Protein AF-L2GWN5-F1 (afdb_monomer)

Foldseek 3Di:
DDLLVLLVVLVVLCVVQVNDLQLSVLLLVLLLLVVVVLVVVVVVVVVDDDDDDDDDPPPPDPCPDLLNSLLSSCLSCVLVVHDDDVVSCPPPDPVSSVVSVVVSCVSVVVPSDDDALLVLLLVLLVLCVVVVLDDDPSVVQSVQLSVQLSLLSSDNCSVVDDSNLSSLLSGLAQVVSSVVSPPPDHDSVSSVVSCVSRVNHRDPD

Radius of gyration: 19.43 Å; Cα contacts (8 Å, |Δi|>4): 212; chains: 1; bounding box: 45×40×64 Å

Organism: Vavraia culicis (isolate floridensis) (NCBI:txid948595)

Structure (mmCIF, N/CA/C/O backbone):
data_AF-L2GWN5-F1
#
_entry.id   AF-L2GWN5-F1
#
loop_
_atom_site.group_PDB
_atom_site.id
_atom_site.type_symbol
_atom_site.label_atom_id
_atom_site.label_alt_id
_atom_site.label_comp_id
_atom_site.label_asym_id
_atom_site.label_entity_id
_atom_site.label_seq_id
_atom_site.pdbx_PDB_ins_code
_atom_site.Cartn_x
_atom_site.Cartn_y
_atom_site.Cartn_z
_atom_site.occupancy
_atom_site.B_iso_or_equiv
_atom_site.auth_seq_id
_atom_site.auth_comp_id
_atom_site.auth_asym_id
_atom_site.auth_atom_id
_atom_site.pdbx_PDB_model_num
ATOM 1 N N . MET A 1 1 ? 12.571 -14.673 -7.949 1.00 61.53 1 MET A N 1
ATOM 2 C CA . MET A 1 1 ? 12.186 -13.968 -6.699 1.00 61.53 1 MET A CA 1
ATOM 3 C C . MET A 1 1 ? 10.681 -14.173 -6.508 1.00 61.53 1 MET A C 1
ATOM 5 O O . MET A 1 1 ? 10.004 -14.218 -7.519 1.00 61.53 1 MET A O 1
ATOM 9 N N . ASN A 1 2 ? 10.136 -14.368 -5.298 1.00 84.25 2 ASN A N 1
ATOM 10 C CA . ASN A 1 2 ? 8.669 -14.481 -5.133 1.00 84.25 2 ASN A CA 1
ATOM 11 C C . ASN A 1 2 ? 8.027 -13.104 -4.876 1.00 84.25 2 ASN A C 1
ATOM 13 O O . ASN A 1 2 ? 8.706 -12.194 -4.391 1.00 84.25 2 ASN A O 1
ATOM 17 N N . GLY A 1 3 ? 6.733 -12.940 -5.175 1.00 88.12 3 GLY A N 1
ATOM 18 C CA . GLY A 1 3 ? 6.038 -11.652 -5.049 1.00 88.12 3 GLY A CA 1
ATOM 19 C C . GLY A 1 3 ? 6.130 -11.023 -3.655 1.00 88.12 3 GLY A C 1
ATOM 20 O O . GLY A 1 3 ? 6.414 -9.834 -3.510 1.00 88.12 3 GLY A O 1
ATOM 21 N N . LYS A 1 4 ? 6.051 -11.842 -2.600 1.00 93.44 4 LYS A N 1
ATOM 22 C CA . LYS A 1 4 ? 6.245 -11.402 -1.208 1.00 93.44 4 LYS A CA 1
ATOM 23 C C . LYS A 1 4 ? 7.610 -10.746 -0.970 1.00 93.44 4 LYS A C 1
ATOM 25 O O . LYS A 1 4 ? 7.710 -9.799 -0.191 1.00 93.44 4 LYS A O 1
ATOM 30 N N . THR A 1 5 ? 8.662 -11.222 -1.635 1.00 94.56 5 THR A N 1
ATOM 31 C CA . THR A 1 5 ? 10.006 -10.631 -1.543 1.00 94.56 5 THR A CA 1
ATOM 32 C C . THR A 1 5 ? 10.053 -9.257 -2.203 1.00 94.56 5 THR A C 1
ATOM 34 O O . THR A 1 5 ? 10.620 -8.335 -1.619 1.00 94.56 5 THR A O 1
ATOM 37 N N . VAL A 1 6 ? 9.407 -9.083 -3.360 1.00 95.62 6 VAL A N 1
ATOM 38 C CA . VAL A 1 6 ? 9.301 -7.772 -4.023 1.00 95.62 6 VAL A CA 1
ATOM 39 C C . VAL A 1 6 ? 8.588 -6.773 -3.111 1.00 95.62 6 VAL A C 1
ATOM 41 O O . VAL A 1 6 ? 9.102 -5.683 -2.872 1.00 95.62 6 VAL A O 1
ATOM 44 N N . ILE A 1 7 ? 7.460 -7.163 -2.512 1.00 97.12 7 ILE A N 1
ATOM 45 C CA . ILE A 1 7 ? 6.679 -6.280 -1.631 1.00 97.12 7 ILE A CA 1
ATOM 46 C C . ILE A 1 7 ? 7.479 -5.886 -0.382 1.00 97.12 7 ILE A C 1
ATOM 48 O O . ILE A 1 7 ? 7.504 -4.713 -0.011 1.00 97.12 7 ILE A O 1
ATOM 52 N N . LYS A 1 8 ? 8.214 -6.824 0.234 1.00 97.44 8 LYS A N 1
ATOM 53 C CA . LYS A 1 8 ? 9.137 -6.500 1.339 1.00 97.44 8 LYS A CA 1
ATOM 54 C C . LYS A 1 8 ? 10.190 -5.472 0.926 1.00 97.44 8 LYS A C 1
ATOM 56 O O . LYS A 1 8 ? 10.507 -4.583 1.713 1.00 97.44 8 LYS A O 1
ATOM 61 N N . ARG A 1 9 ? 10.728 -5.576 -0.294 1.00 97.31 9 ARG A N 1
ATOM 62 C CA . ARG A 1 9 ? 11.696 -4.605 -0.822 1.00 97.31 9 ARG A CA 1
ATOM 63 C C . ARG A 1 9 ? 11.059 -3.238 -1.070 1.00 97.31 9 ARG A C 1
ATOM 65 O O . ARG A 1 9 ? 11.678 -2.245 -0.708 1.00 97.31 9 ARG A O 1
ATOM 72 N N . ILE A 1 10 ? 9.833 -3.178 -1.600 1.00 97.81 10 ILE A N 1
ATOM 73 C CA . ILE A 1 10 ? 9.074 -1.922 -1.750 1.00 97.81 10 ILE A CA 1
ATOM 74 C C . ILE A 1 10 ? 8.932 -1.230 -0.391 1.00 97.81 10 ILE A C 1
ATOM 76 O O . ILE A 1 10 ? 9.307 -0.067 -0.261 1.00 97.81 10 ILE A O 1
ATOM 80 N N . ILE A 1 11 ? 8.448 -1.954 0.626 1.00 98.00 11 ILE A N 1
ATOM 81 C CA . ILE A 1 11 ? 8.288 -1.424 1.989 1.00 98.00 11 ILE A CA 1
ATOM 82 C C . ILE A 1 11 ? 9.626 -0.885 2.501 1.00 98.00 11 ILE A C 1
ATOM 84 O O . ILE A 1 11 ? 9.700 0.279 2.889 1.00 98.00 11 ILE A O 1
ATOM 88 N N . LYS A 1 12 ? 10.688 -1.698 2.429 1.00 97.62 12 LYS A N 1
ATOM 89 C CA . LYS A 1 12 ? 12.023 -1.328 2.913 1.00 97.62 12 LYS A CA 1
ATOM 90 C C . LYS A 1 12 ? 12.552 -0.056 2.246 1.00 97.62 12 LYS A C 1
ATOM 92 O O . LYS A 1 12 ? 12.981 0.852 2.947 1.00 97.62 12 LYS A O 1
ATOM 97 N N . VAL A 1 13 ? 12.510 0.023 0.914 1.00 97.31 13 VAL A N 1
ATOM 98 C CA . VAL A 1 13 ? 13.001 1.192 0.163 1.00 97.31 13 VAL A CA 1
ATOM 99 C C . VAL A 1 13 ? 12.184 2.434 0.518 1.00 97.31 13 VAL A C 1
ATOM 101 O O . VAL A 1 13 ? 12.747 3.495 0.776 1.00 97.31 13 VAL A O 1
ATOM 104 N N . CYS A 1 14 ? 10.857 2.327 0.568 1.00 97.44 14 CYS A N 1
ATOM 105 C CA . CYS A 1 14 ? 10.021 3.466 0.928 1.00 97.44 14 CYS A CA 1
ATOM 106 C C . CYS A 1 14 ? 10.292 3.962 2.355 1.00 97.44 14 CYS A C 1
ATOM 108 O O . CYS A 1 14 ? 10.376 5.171 2.555 1.00 97.44 14 CYS A O 1
ATOM 110 N N . GLU A 1 15 ? 10.469 3.066 3.326 1.00 96.00 15 GLU A N 1
ATOM 111 C CA . GLU A 1 15 ? 10.789 3.435 4.711 1.00 96.00 15 GLU A CA 1
ATOM 112 C C . GLU A 1 15 ? 12.173 4.078 4.833 1.00 96.00 15 GLU A C 1
ATOM 114 O O . GLU A 1 15 ? 12.297 5.150 5.423 1.00 96.00 15 GLU A O 1
ATOM 119 N N . GLU A 1 16 ? 13.193 3.472 4.223 1.00 96.94 16 GLU A N 1
ATOM 120 C CA . GLU A 1 16 ? 14.579 3.957 4.256 1.00 96.94 16 GLU A CA 1
ATOM 121 C C . GLU A 1 16 ? 14.707 5.394 3.731 1.00 96.94 16 GLU A C 1
ATOM 123 O O . GLU A 1 16 ? 15.479 6.198 4.258 1.00 96.94 16 GLU A O 1
ATOM 128 N N . TYR A 1 17 ? 13.915 5.744 2.717 1.00 96.62 17 TYR A N 1
ATOM 129 C CA . TYR A 1 17 ? 13.948 7.063 2.089 1.00 96.62 17 TYR A CA 1
ATOM 130 C C . TYR A 1 17 ? 12.800 7.992 2.507 1.00 96.62 17 TYR A C 1
ATOM 132 O O . TYR A 1 17 ? 12.656 9.065 1.916 1.00 96.62 17 TYR A O 1
ATOM 140 N N . GLY A 1 18 ? 12.007 7.626 3.520 1.00 95.00 18 GLY A N 1
ATOM 141 C CA . GLY A 1 18 ? 10.945 8.479 4.068 1.00 95.00 18 GLY A CA 1
ATOM 142 C C . GLY A 1 18 ? 9.792 8.755 3.097 1.00 95.00 18 GLY A C 1
ATOM 143 O O . GLY A 1 18 ? 9.187 9.827 3.124 1.00 95.00 18 GLY A O 1
ATOM 144 N N . VAL A 1 19 ? 9.492 7.811 2.206 1.00 96.25 19 VAL A N 1
ATOM 145 C CA . VAL A 1 19 ? 8.358 7.892 1.280 1.00 96.25 19 VAL A CA 1
ATOM 146 C C . VAL A 1 19 ? 7.059 7.590 2.034 1.00 96.25 19 VAL A C 1
ATOM 148 O O . VAL A 1 19 ? 6.996 6.670 2.848 1.00 96.25 19 VAL A O 1
ATOM 151 N N . LYS A 1 20 ? 5.991 8.351 1.756 1.00 94.75 20 LYS A N 1
ATOM 152 C CA . LYS A 1 20 ? 4.703 8.189 2.452 1.00 94.75 20 LYS A CA 1
ATOM 153 C C . LYS A 1 20 ? 4.109 6.790 2.241 1.00 94.75 20 LYS A C 1
ATOM 155 O O . LYS A 1 20 ? 4.153 6.232 1.146 1.00 94.75 20 LYS A O 1
ATOM 160 N N . VAL A 1 21 ? 3.441 6.277 3.274 1.00 95.00 21 VAL A N 1
ATOM 161 C CA . VAL A 1 21 ? 2.808 4.942 3.297 1.00 95.00 21 VAL A CA 1
ATOM 162 C C . VAL A 1 21 ? 1.754 4.710 2.203 1.00 95.00 21 VAL A C 1
ATOM 164 O O . VAL A 1 21 ? 1.536 3.573 1.789 1.00 95.00 21 VAL A O 1
ATOM 167 N N . SER A 1 22 ? 1.132 5.768 1.672 1.00 95.62 22 SER A N 1
ATOM 168 C CA . SER A 1 22 ? 0.200 5.655 0.542 1.00 95.62 22 SER A CA 1
ATOM 169 C C . SER A 1 22 ? 0.881 5.159 -0.740 1.00 95.62 22 SER A C 1
ATOM 171 O O . SER A 1 22 ? 0.293 4.374 -1.489 1.00 95.62 22 SER A O 1
ATOM 173 N N . VAL A 1 23 ? 2.154 5.519 -0.947 1.00 97.69 23 VAL A N 1
ATOM 174 C CA . VAL A 1 23 ? 2.972 5.015 -2.061 1.00 97.69 23 VAL A CA 1
ATOM 175 C C . VAL A 1 23 ? 3.243 3.527 -1.890 1.00 97.69 23 VAL A C 1
ATOM 177 O O . VAL A 1 23 ? 3.114 2.788 -2.859 1.00 97.69 23 VAL A O 1
ATOM 180 N N . ILE A 1 24 ? 3.543 3.070 -0.668 1.00 97.75 24 ILE A N 1
ATOM 181 C CA . ILE A 1 24 ? 3.755 1.643 -0.370 1.00 97.75 24 ILE A CA 1
ATOM 182 C C . ILE A 1 24 ? 2.520 0.833 -0.774 1.00 97.75 24 ILE A C 1
ATOM 184 O O . ILE A 1 24 ? 2.640 -0.170 -1.481 1.00 97.75 24 ILE A O 1
ATOM 188 N N . SER A 1 25 ? 1.328 1.285 -0.367 1.00 97.00 25 SER A N 1
ATOM 189 C CA . SER A 1 25 ? 0.069 0.624 -0.732 1.00 97.00 25 SER A CA 1
ATOM 190 C C . SER A 1 25 ? -0.140 0.600 -2.244 1.00 97.00 25 SER A C 1
ATOM 192 O O . SER A 1 25 ? -0.476 -0.438 -2.808 1.00 97.00 25 SER A O 1
ATOM 194 N N . THR A 1 26 ? 0.076 1.737 -2.907 1.00 97.75 26 THR A N 1
ATOM 195 C CA . THR A 1 26 ? -0.144 1.883 -4.351 1.00 97.75 26 THR A CA 1
ATOM 196 C C . THR A 1 26 ? 0.819 1.010 -5.153 1.00 97.75 26 THR A C 1
ATOM 198 O O . THR A 1 26 ? 0.383 0.242 -6.007 1.00 97.75 26 THR A O 1
ATOM 201 N N . ALA A 1 27 ? 2.114 1.054 -4.831 1.00 98.06 27 ALA A N 1
ATOM 202 C CA . ALA A 1 27 ? 3.135 0.220 -5.458 1.00 98.06 27 ALA A CA 1
ATOM 203 C C . ALA A 1 27 ? 2.844 -1.273 -5.249 1.00 98.06 27 ALA A C 1
ATOM 205 O O . ALA A 1 27 ? 2.958 -2.054 -6.188 1.00 98.06 27 ALA A O 1
ATOM 206 N N . THR A 1 28 ? 2.395 -1.669 -4.054 1.00 97.56 28 THR A N 1
ATOM 207 C CA . THR A 1 28 ? 2.020 -3.064 -3.770 1.00 97.56 28 THR A CA 1
ATOM 208 C C . THR A 1 28 ? 0.839 -3.524 -4.627 1.00 97.56 28 THR A C 1
ATOM 210 O O . THR A 1 28 ? 0.893 -4.603 -5.216 1.00 97.56 28 THR A O 1
ATOM 213 N N . VAL A 1 29 ? -0.216 -2.710 -4.743 1.00 96.81 29 VAL A N 1
ATOM 214 C CA . VAL A 1 29 ? -1.383 -3.032 -5.584 1.00 96.81 29 VAL A CA 1
ATOM 215 C C . VAL A 1 29 ? -0.996 -3.102 -7.058 1.00 96.81 29 VAL A C 1
ATOM 217 O O . VAL A 1 29 ? -1.429 -4.019 -7.760 1.00 96.81 29 VAL A O 1
ATOM 220 N N . PHE A 1 30 ? -0.175 -2.163 -7.534 1.00 97.06 30 PHE A N 1
ATOM 221 C CA . PHE A 1 30 ? 0.326 -2.203 -8.904 1.00 97.06 30 PHE A CA 1
ATOM 222 C C . PHE A 1 30 ? 1.133 -3.473 -9.161 1.00 97.06 30 PHE A C 1
ATOM 224 O O . PHE A 1 30 ? 0.847 -4.182 -10.124 1.00 97.06 30 PHE A O 1
ATOM 231 N N . PHE A 1 31 ? 2.065 -3.811 -8.268 1.00 97.12 31 PHE A N 1
ATOM 232 C CA . PHE A 1 31 ? 2.854 -5.031 -8.379 1.00 97.12 31 PHE A CA 1
ATOM 233 C C . PHE A 1 31 ? 1.970 -6.275 -8.469 1.00 97.12 31 PHE A C 1
ATOM 235 O O . PHE A 1 31 ? 2.103 -7.038 -9.417 1.00 97.12 31 PHE A O 1
ATOM 242 N N . ARG A 1 32 ? 1.031 -6.462 -7.533 1.00 95.50 32 ARG A N 1
ATOM 243 C CA . ARG A 1 32 ? 0.180 -7.663 -7.496 1.00 95.50 32 ARG A CA 1
ATOM 244 C C . ARG A 1 32 ? -0.690 -7.811 -8.742 1.00 95.50 32 ARG A C 1
ATOM 246 O O . ARG A 1 32 ? -0.863 -8.922 -9.235 1.00 95.50 32 ARG A O 1
ATOM 253 N N . LYS A 1 33 ? -1.217 -6.705 -9.275 1.00 94.19 33 LYS A N 1
ATOM 254 C CA . LYS A 1 33 ? -1.988 -6.720 -10.529 1.00 94.19 33 LYS A CA 1
ATOM 255 C C . LYS A 1 33 ? -1.120 -7.110 -11.728 1.00 94.19 33 LYS A C 1
ATOM 257 O O . LYS A 1 33 ? -1.558 -7.912 -12.546 1.00 94.19 33 LYS A O 1
ATOM 262 N N . ILE A 1 34 ? 0.105 -6.588 -11.807 1.00 93.81 34 ILE A N 1
ATOM 263 C CA . ILE A 1 34 ? 1.063 -6.952 -12.861 1.00 93.81 34 ILE A CA 1
ATOM 264 C C . ILE A 1 34 ? 1.495 -8.418 -12.713 1.00 93.81 34 ILE A C 1
ATOM 266 O O . ILE A 1 34 ? 1.482 -9.153 -13.694 1.00 93.81 34 ILE A O 1
ATOM 270 N N . GLU A 1 35 ? 1.826 -8.861 -11.499 1.00 93.19 35 GLU A N 1
ATOM 271 C CA . GLU A 1 35 ? 2.252 -10.234 -11.204 1.00 93.19 35 GLU A CA 1
ATOM 272 C C . GLU A 1 35 ? 1.174 -11.257 -11.582 1.00 93.19 35 GLU A C 1
ATOM 274 O O . GLU A 1 35 ? 1.500 -12.305 -12.136 1.00 93.19 35 GLU A O 1
ATOM 279 N N . LYS A 1 36 ? -0.105 -10.953 -11.320 1.00 90.31 36 LYS A N 1
ATOM 280 C CA . LYS A 1 36 ? -1.225 -11.808 -11.730 1.00 90.31 36 LYS A CA 1
ATOM 281 C C . LYS A 1 36 ? -1.258 -11.987 -13.251 1.00 90.31 36 LYS A C 1
ATOM 283 O O . LYS A 1 36 ? -1.175 -13.113 -13.725 1.00 90.31 36 LYS A O 1
ATOM 288 N N . ASN A 1 37 ? -1.262 -10.882 -14.001 1.00 86.88 37 ASN A N 1
ATOM 289 C CA . ASN A 1 37 ? -1.272 -10.920 -15.468 1.00 86.88 37 ASN A CA 1
ATOM 290 C C . ASN A 1 37 ? -0.031 -11.631 -16.041 1.00 86.88 37 ASN A C 1
ATOM 292 O O . ASN A 1 37 ? -0.120 -12.331 -17.050 1.00 86.88 37 ASN A O 1
ATOM 296 N N . TYR A 1 38 ? 1.126 -11.452 -15.397 1.00 85.62 38 TYR A N 1
ATOM 297 C CA . TYR A 1 38 ? 2.377 -12.103 -15.778 1.00 85.62 38 TYR A CA 1
ATOM 298 C C . TYR A 1 38 ? 2.279 -13.632 -15.644 1.00 85.62 38 TYR A C 1
ATOM 300 O O . TYR A 1 38 ? 2.594 -14.346 -16.593 1.00 85.62 38 TYR A O 1
ATOM 308 N N . LYS A 1 39 ? 1.774 -14.134 -14.508 1.00 84.62 39 LYS A N 1
ATOM 309 C CA . LYS A 1 39 ? 1.568 -15.575 -14.274 1.00 84.62 39 LYS A CA 1
ATOM 310 C C . LYS A 1 39 ? 0.533 -16.176 -15.224 1.00 84.62 39 LYS A C 1
ATOM 312 O O . LYS A 1 39 ? 0.751 -17.268 -15.736 1.00 84.62 39 LYS A O 1
ATOM 317 N N . ASP A 1 40 ? -0.556 -15.456 -15.488 1.00 81.88 40 ASP A N 1
ATOM 318 C CA . ASP A 1 40 ? -1.597 -15.907 -16.419 1.00 81.88 40 ASP A CA 1
ATOM 319 C C . ASP A 1 40 ? -1.034 -16.080 -17.844 1.00 81.88 40 ASP A C 1
ATOM 321 O O . ASP A 1 40 ? -1.355 -17.054 -18.523 1.00 81.88 40 ASP A O 1
ATOM 325 N N . THR A 1 41 ? -0.132 -15.186 -18.269 1.00 77.88 41 THR A N 1
ATOM 326 C CA . THR A 1 41 ? 0.528 -15.259 -19.585 1.00 77.88 41 THR A CA 1
ATOM 327 C C . THR A 1 41 ? 1.533 -16.414 -19.664 1.00 77.88 41 THR A C 1
ATOM 329 O O . THR A 1 41 ? 1.541 -17.142 -20.652 1.00 77.88 41 THR A O 1
ATOM 332 N N . GLU A 1 42 ? 2.352 -16.630 -18.626 1.00 74.19 42 GLU A N 1
ATOM 333 C CA . GLU A 1 42 ? 3.309 -17.752 -18.601 1.00 74.19 42 GLU A CA 1
ATOM 334 C C . GLU A 1 42 ? 2.620 -19.119 -18.616 1.00 74.19 42 GLU A C 1
ATOM 336 O O . GLU A 1 42 ? 3.113 -20.045 -19.255 1.00 74.19 42 GLU A O 1
ATOM 341 N N . ASN A 1 43 ? 1.472 -19.252 -17.949 1.00 70.62 43 ASN A N 1
ATOM 342 C CA . ASN A 1 43 ? 0.703 -20.495 -17.978 1.00 70.62 43 ASN A CA 1
ATOM 343 C C . ASN A 1 43 ? 0.173 -20.789 -19.392 1.00 70.62 43 ASN A C 1
ATOM 345 O O . ASN A 1 43 ? 0.301 -21.913 -19.860 1.00 70.62 43 ASN A O 1
ATOM 349 N N . MET A 1 44 ? -0.333 -19.772 -20.102 1.00 66.50 44 MET A N 1
ATOM 350 C CA . MET A 1 44 ? -0.809 -19.925 -21.485 1.00 66.50 44 MET A CA 1
ATOM 351 C C . MET A 1 44 ? 0.313 -20.277 -22.476 1.00 66.50 44 MET A C 1
ATOM 353 O O . MET A 1 44 ? 0.092 -21.077 -23.381 1.00 66.50 44 MET A O 1
ATOM 357 N N . GLU A 1 45 ? 1.509 -19.699 -22.316 1.00 64.44 45 GLU A N 1
ATOM 358 C CA . GLU A 1 45 ? 2.671 -19.998 -23.171 1.00 64.44 45 GLU A CA 1
ATOM 359 C C . GLU A 1 45 ? 3.196 -21.430 -22.967 1.00 64.44 45 GLU A C 1
ATOM 361 O O . GLU A 1 45 ? 3.642 -22.052 -23.926 1.00 64.44 45 GLU A O 1
ATOM 366 N N . ASN A 1 46 ? 3.112 -21.975 -21.748 1.00 61.12 46 ASN A N 1
ATOM 367 C CA . ASN A 1 46 ? 3.518 -23.357 -21.461 1.00 61.12 46 ASN A CA 1
ATOM 368 C C . ASN A 1 46 ? 2.526 -24.409 -21.991 1.00 61.12 46 ASN A C 1
ATOM 370 O O . ASN A 1 46 ? 2.920 -25.556 -22.208 1.00 61.12 46 ASN A O 1
ATOM 374 N N . ASP A 1 47 ? 1.268 -24.023 -22.222 1.00 61.06 47 ASP A N 1
ATOM 375 C CA . ASP A 1 47 ? 0.217 -24.903 -22.746 1.00 61.06 47 ASP A CA 1
ATOM 376 C C . ASP A 1 47 ? 0.174 -24.942 -24.291 1.00 61.06 47 ASP A C 1
ATOM 378 O O . ASP A 1 47 ? -0.446 -25.836 -24.874 1.00 61.06 47 ASP A O 1
ATOM 382 N N . MET A 1 48 ? 0.846 -24.009 -24.979 1.00 58.28 48 MET A N 1
ATOM 383 C CA . MET A 1 48 ? 0.967 -23.992 -26.442 1.00 58.28 48 MET A CA 1
ATOM 384 C C . MET A 1 48 ? 2.267 -24.674 -26.896 1.00 58.28 48 MET A C 1
ATOM 386 O O . MET A 1 48 ? 3.367 -24.222 -26.587 1.00 58.28 48 MET A O 1
ATOM 390 N N . GLN A 1 49 ? 2.152 -25.756 -27.678 1.00 55.59 49 GLN A N 1
ATOM 391 C CA . GLN A 1 49 ? 3.296 -26.308 -28.414 1.00 55.59 49 GLN A CA 1
ATOM 392 C C . GLN A 1 49 ? 3.850 -25.258 -29.397 1.00 55.59 49 GLN A C 1
ATOM 394 O O . GLN A 1 49 ? 3.075 -24.475 -29.950 1.00 55.59 49 GLN A O 1
ATOM 399 N N . PRO A 1 50 ? 5.178 -25.207 -29.613 1.00 48.91 50 PRO A N 1
ATOM 400 C CA . PRO A 1 50 ? 5.798 -24.148 -30.393 1.00 48.91 50 PRO A CA 1
ATOM 401 C C . PRO A 1 50 ? 5.508 -24.342 -31.883 1.00 48.91 50 PRO A C 1
ATOM 403 O O . PRO A 1 50 ? 6.174 -25.134 -32.546 1.00 48.91 50 PRO A O 1
ATOM 406 N N . ASP A 1 51 ? 4.550 -23.583 -32.410 1.00 43.50 51 ASP A N 1
ATOM 407 C CA . ASP A 1 51 ? 4.404 -23.414 -33.851 1.00 43.50 51 ASP A CA 1
ATOM 408 C C . ASP A 1 51 ? 5.375 -22.335 -34.352 1.00 43.50 51 ASP A C 1
ATOM 410 O O . ASP A 1 51 ? 5.424 -21.191 -33.887 1.00 43.50 51 ASP A O 1
ATOM 414 N N . ASP A 1 52 ? 6.189 -22.769 -35.306 1.00 48.44 52 ASP A N 1
ATOM 415 C CA . ASP A 1 52 ? 7.296 -22.078 -35.950 1.00 48.44 52 ASP A CA 1
ATOM 416 C C . ASP A 1 52 ? 6.810 -20.919 -36.831 1.00 48.44 52 ASP A C 1
ATOM 418 O O . ASP A 1 52 ? 6.698 -21.064 -38.040 1.00 48.44 52 ASP A O 1
ATOM 422 N N . HIS A 1 53 ? 6.514 -19.752 -36.250 1.00 42.31 53 HIS A N 1
ATOM 423 C CA . HIS A 1 53 ? 6.532 -18.486 -36.992 1.00 42.31 53 HIS A CA 1
ATOM 424 C C . HIS A 1 53 ? 6.887 -17.279 -36.108 1.00 42.31 53 HIS A C 1
ATOM 426 O O . HIS A 1 53 ? 6.050 -16.675 -35.442 1.00 42.31 53 HIS A O 1
ATOM 432 N N . GLY A 1 54 ? 8.170 -16.902 -36.174 1.00 46.25 54 GLY A N 1
ATOM 433 C CA . GLY A 1 54 ? 8.713 -15.539 -36.082 1.00 46.25 54 GLY A CA 1
ATOM 434 C C . GLY A 1 54 ? 7.916 -14.492 -35.298 1.00 46.25 54 GLY A C 1
ATOM 435 O O . GLY A 1 54 ? 7.354 -13.566 -35.883 1.00 46.25 54 GLY A O 1
ATOM 436 N N . SER A 1 55 ? 7.955 -14.559 -33.968 1.00 38.09 55 SER A N 1
ATOM 437 C CA . SER A 1 55 ? 7.499 -13.459 -33.117 1.00 38.09 55 SER A CA 1
ATOM 438 C C . SER A 1 55 ? 8.651 -12.482 -32.883 1.00 38.09 55 SER A C 1
ATOM 440 O O . SER A 1 55 ? 9.683 -12.840 -32.315 1.00 38.09 55 SER A O 1
ATOM 442 N N . LYS A 1 56 ? 8.483 -11.231 -33.336 1.00 40.28 56 LYS A N 1
ATOM 443 C CA . LYS A 1 56 ? 9.318 -10.094 -32.921 1.00 40.28 56 LYS A CA 1
ATOM 444 C C . LYS A 1 56 ? 9.458 -10.155 -31.404 1.00 40.28 56 LYS A C 1
ATOM 446 O O . LYS A 1 56 ? 8.441 -10.075 -30.722 1.00 40.28 56 LYS A O 1
ATOM 451 N N . ALA A 1 57 ? 10.687 -10.294 -30.909 1.00 39.03 57 ALA A N 1
ATOM 452 C CA . ALA A 1 57 ? 10.995 -10.347 -29.488 1.00 39.03 57 ALA A CA 1
ATOM 453 C C . ALA A 1 57 ? 10.313 -9.177 -28.760 1.00 39.03 57 ALA A C 1
ATOM 455 O O . ALA A 1 57 ? 10.799 -8.047 -28.771 1.00 39.03 57 ALA A O 1
ATOM 456 N N . ARG A 1 58 ? 9.140 -9.431 -28.168 1.00 49.03 58 ARG A N 1
ATOM 457 C CA . ARG A 1 58 ? 8.583 -8.570 -27.133 1.00 49.03 58 ARG A CA 1
ATOM 458 C C . ARG A 1 58 ? 9.582 -8.686 -26.000 1.00 49.03 58 ARG A C 1
ATOM 460 O O . ARG A 1 58 ? 9.721 -9.763 -25.430 1.00 49.03 58 ARG A O 1
ATOM 467 N N . GLU A 1 59 ? 10.327 -7.619 -25.745 1.00 56.53 59 GLU A N 1
ATOM 468 C CA . GLU A 1 59 ? 11.224 -7.555 -24.599 1.00 56.53 59 GLU A CA 1
ATOM 469 C C . GLU A 1 59 ? 10.375 -7.857 -23.356 1.00 56.53 59 GLU A C 1
ATOM 471 O O . GLU A 1 59 ? 9.470 -7.096 -23.000 1.00 56.53 59 GLU A O 1
ATOM 476 N N . LYS A 1 60 ? 10.544 -9.060 -22.793 1.00 70.75 60 LYS A N 1
ATOM 477 C CA . LYS A 1 60 ? 9.698 -9.545 -21.704 1.00 70.75 60 LYS A CA 1
ATOM 478 C C . LYS A 1 60 ? 10.022 -8.690 -20.485 1.00 70.75 60 LYS A C 1
ATOM 480 O O . LYS A 1 60 ? 11.175 -8.592 -20.075 1.00 70.75 60 LYS A O 1
ATOM 485 N N . LEU A 1 61 ? 9.004 -8.029 -19.946 1.00 81.62 61 LEU A N 1
ATOM 486 C CA . LEU A 1 61 ? 9.135 -7.170 -18.777 1.00 81.62 61 LEU A CA 1
ATOM 487 C C . LEU A 1 61 ? 9.613 -8.007 -17.582 1.00 81.62 61 LEU A C 1
ATOM 489 O O . LEU A 1 61 ? 8.854 -8.827 -17.068 1.00 81.62 61 LEU A O 1
ATOM 493 N N . ASP A 1 62 ? 10.851 -7.801 -17.130 1.00 88.44 62 ASP A N 1
ATOM 494 C CA . ASP A 1 62 ? 11.363 -8.458 -15.925 1.00 88.44 62 ASP A CA 1
ATOM 495 C C . ASP A 1 62 ? 10.818 -7.762 -14.673 1.00 88.44 62 ASP A C 1
ATOM 497 O O . ASP A 1 62 ? 11.404 -6.809 -14.143 1.00 88.44 62 ASP A O 1
ATOM 501 N N . ILE A 1 63 ? 9.681 -8.267 -14.192 1.00 90.25 63 ILE A N 1
ATOM 502 C CA . ILE A 1 63 ? 8.966 -7.749 -13.019 1.00 90.25 63 ILE A CA 1
ATOM 503 C C . ILE A 1 63 ? 9.704 -7.992 -11.689 1.00 90.25 63 ILE A C 1
ATOM 505 O O . ILE A 1 63 ? 9.235 -7.552 -10.636 1.00 90.25 63 ILE A O 1
ATOM 509 N N . PHE A 1 64 ? 10.838 -8.699 -11.710 1.00 91.56 64 PHE A N 1
ATOM 510 C CA . PHE A 1 64 ? 11.661 -8.981 -10.534 1.00 91.56 64 PHE A CA 1
ATOM 511 C C . PHE A 1 64 ? 12.980 -8.198 -10.516 1.00 91.56 64 PHE A C 1
ATOM 513 O O . PHE A 1 64 ? 13.701 -8.280 -9.516 1.00 91.56 64 PHE A O 1
ATOM 520 N N . SER A 1 65 ? 13.267 -7.424 -11.567 1.00 92.50 65 SER A N 1
ATOM 521 C CA . SER A 1 65 ? 14.435 -6.542 -11.648 1.00 92.50 65 SER A CA 1
ATOM 522 C C . SER A 1 65 ? 14.358 -5.356 -10.680 1.00 92.50 65 SER A C 1
ATOM 524 O O . SER A 1 65 ? 13.284 -4.914 -10.251 1.00 92.50 65 SER A O 1
ATOM 526 N N . ASP A 1 66 ? 15.522 -4.798 -10.348 1.00 93.31 66 ASP A N 1
ATOM 527 C CA . ASP A 1 66 ? 15.610 -3.626 -9.478 1.00 93.31 66 ASP A CA 1
ATOM 528 C C . ASP A 1 66 ? 15.089 -2.370 -10.180 1.00 93.31 66 ASP A C 1
ATOM 530 O O . ASP A 1 66 ? 14.406 -1.550 -9.563 1.00 93.31 66 ASP A O 1
ATOM 534 N N . GLU A 1 67 ? 15.338 -2.235 -11.483 1.00 93.69 67 GLU A N 1
ATOM 535 C CA . GLU A 1 67 ? 14.823 -1.125 -12.279 1.00 93.69 67 GLU A CA 1
ATOM 536 C C . GLU A 1 67 ? 13.297 -1.158 -12.378 1.00 93.69 67 GLU A C 1
ATOM 538 O O . GLU A 1 67 ? 12.667 -0.100 -12.302 1.00 93.69 67 GLU A O 1
ATOM 543 N N . PHE A 1 68 ? 12.691 -2.349 -12.467 1.00 94.50 68 PHE A N 1
ATOM 544 C CA . PHE A 1 68 ? 11.240 -2.489 -12.375 1.00 94.50 68 PHE A CA 1
ATOM 545 C C . PHE A 1 68 ? 10.725 -2.028 -11.009 1.00 94.50 68 PHE A C 1
ATOM 547 O O . PHE A 1 68 ? 9.790 -1.231 -10.952 1.00 94.50 68 PHE A O 1
ATOM 554 N N . LEU A 1 69 ? 11.355 -2.451 -9.907 1.00 96.25 69 LEU A N 1
ATOM 555 C CA . LEU A 1 69 ? 10.973 -2.021 -8.557 1.00 96.25 69 LEU A CA 1
ATOM 556 C C . LEU A 1 69 ? 11.055 -0.495 -8.397 1.00 96.25 69 LEU A C 1
ATOM 558 O O . LEU A 1 69 ? 10.133 0.129 -7.866 1.00 96.25 69 LEU A O 1
ATOM 562 N N . VAL A 1 70 ? 12.137 0.124 -8.871 1.00 96.62 70 VAL A N 1
ATOM 563 C CA . VAL A 1 70 ? 12.342 1.579 -8.803 1.00 96.62 70 VAL A CA 1
ATOM 564 C C . VAL A 1 70 ? 11.341 2.319 -9.692 1.00 96.62 70 VAL A C 1
ATOM 566 O O . VAL A 1 70 ? 10.753 3.310 -9.254 1.00 96.62 70 VAL A O 1
ATOM 569 N N . GLY A 1 71 ? 11.103 1.829 -10.911 1.00 96.56 71 GLY A N 1
ATOM 570 C CA . GLY A 1 71 ? 10.100 2.368 -11.830 1.00 96.56 71 GLY A CA 1
ATOM 571 C C . GLY A 1 71 ? 8.680 2.268 -11.275 1.00 96.56 71 GLY A C 1
ATOM 572 O O . GLY A 1 71 ? 7.916 3.229 -11.332 1.00 96.56 71 GLY A O 1
ATOM 573 N N . LEU A 1 72 ? 8.345 1.149 -10.639 1.00 97.19 72 LEU A N 1
ATOM 574 C CA . LEU A 1 72 ? 7.069 0.937 -9.968 1.00 97.19 72 LEU A CA 1
ATOM 575 C C . LEU A 1 72 ? 6.853 1.927 -8.814 1.00 97.19 72 LEU A C 1
ATOM 577 O O . LEU A 1 72 ? 5.786 2.539 -8.723 1.00 97.19 72 LEU A O 1
ATOM 581 N N . ILE A 1 73 ? 7.862 2.128 -7.958 1.00 98.06 73 ILE A N 1
ATOM 582 C CA . ILE A 1 73 ? 7.815 3.137 -6.886 1.00 98.06 73 ILE A CA 1
ATOM 583 C C . ILE A 1 73 ? 7.665 4.539 -7.484 1.00 98.06 73 ILE A C 1
ATOM 585 O O . ILE A 1 73 ? 6.884 5.342 -6.975 1.00 98.06 73 ILE A O 1
ATOM 589 N N . ALA A 1 74 ? 8.367 4.838 -8.578 1.00 97.25 74 ALA A N 1
ATOM 590 C CA . ALA A 1 74 ? 8.264 6.125 -9.252 1.00 97.25 74 ALA A CA 1
ATOM 591 C C . ALA A 1 74 ? 6.842 6.406 -9.758 1.00 97.25 74 ALA A C 1
ATOM 593 O O . ALA A 1 74 ? 6.299 7.487 -9.520 1.00 97.25 74 ALA A O 1
ATOM 594 N N . VAL A 1 75 ? 6.210 5.421 -10.397 1.00 97.62 75 VAL A N 1
ATOM 595 C CA . VAL A 1 75 ? 4.826 5.522 -10.874 1.00 97.62 75 VAL A CA 1
ATOM 596 C C . VAL A 1 75 ? 3.840 5.633 -9.711 1.00 97.62 75 VAL A C 1
ATOM 598 O O . VAL A 1 75 ? 2.913 6.443 -9.769 1.00 97.62 75 VAL A O 1
ATOM 601 N N . ALA A 1 76 ? 4.049 4.884 -8.627 1.00 97.81 76 AL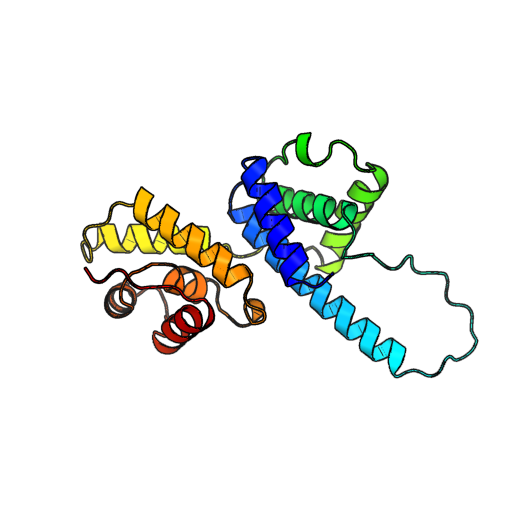A A N 1
ATOM 602 C CA . ALA A 1 76 ? 3.231 4.989 -7.422 1.00 97.81 76 ALA A CA 1
ATOM 603 C C . ALA A 1 76 ? 3.344 6.374 -6.761 1.00 97.81 76 ALA A C 1
ATOM 605 O O . ALA A 1 76 ? 2.325 6.937 -6.366 1.00 97.81 76 ALA A O 1
ATOM 606 N N . CYS A 1 77 ? 4.548 6.953 -6.696 1.00 97.56 77 CYS A N 1
ATOM 607 C CA . CYS A 1 77 ? 4.780 8.325 -6.238 1.00 97.56 77 CYS A CA 1
ATOM 608 C C . CYS A 1 77 ? 3.979 9.333 -7.074 1.00 97.56 77 CYS A C 1
ATOM 610 O O . CYS A 1 77 ? 3.195 10.096 -6.512 1.00 97.56 77 CYS A O 1
ATOM 612 N N . LYS A 1 78 ? 4.091 9.275 -8.410 1.00 95.94 78 LYS A N 1
ATOM 613 C CA . LYS A 1 78 ? 3.326 10.144 -9.324 1.00 95.94 78 LYS A CA 1
ATOM 614 C C . LYS A 1 78 ? 1.813 9.976 -9.159 1.00 95.94 78 LYS A C 1
ATOM 616 O O . LYS A 1 78 ? 1.097 10.963 -9.127 1.00 95.94 78 LYS A O 1
ATOM 621 N N . SER A 1 79 ? 1.339 8.741 -8.988 1.00 96.06 79 SER A N 1
ATOM 622 C CA . SER A 1 79 ? -0.093 8.436 -8.804 1.00 96.06 79 SER A CA 1
ATOM 623 C C . SER A 1 79 ? -0.666 8.950 -7.476 1.00 96.06 79 SER A C 1
ATOM 625 O O . SER A 1 79 ? -1.878 8.946 -7.294 1.00 96.06 79 SER A O 1
ATOM 627 N N . ASN A 1 80 ? 0.197 9.347 -6.537 1.00 95.62 80 ASN A N 1
ATOM 628 C CA . ASN A 1 80 ? -0.171 9.901 -5.234 1.00 95.62 80 ASN A CA 1
ATOM 629 C C . ASN A 1 80 ? 0.221 11.384 -5.094 1.00 95.62 80 ASN A C 1
ATOM 631 O O . ASN A 1 80 ? 0.237 11.886 -3.971 1.00 95.62 80 ASN A O 1
ATOM 635 N N . ASP A 1 81 ? 0.611 12.055 -6.184 1.00 95.25 81 ASP A N 1
ATOM 636 C CA . ASP A 1 81 ? 1.123 13.433 -6.169 1.00 95.25 81 ASP A CA 1
ATOM 637 C C . ASP A 1 81 ? 2.299 13.633 -5.191 1.00 95.25 81 ASP A C 1
ATOM 639 O O . ASP A 1 81 ? 2.430 14.644 -4.497 1.00 95.25 81 ASP A O 1
ATOM 643 N N . ILE A 1 82 ? 3.178 12.631 -5.113 1.00 95.44 82 ILE A N 1
ATOM 644 C CA . ILE A 1 82 ? 4.369 12.634 -4.264 1.00 95.44 82 ILE A CA 1
ATOM 645 C C . ILE A 1 82 ? 5.611 12.702 -5.142 1.00 95.44 82 ILE A C 1
ATOM 647 O O . ILE A 1 82 ? 5.810 11.897 -6.052 1.00 95.44 82 ILE A O 1
ATOM 651 N N . VAL A 1 83 ? 6.500 13.640 -4.822 1.00 94.75 83 VAL A N 1
ATOM 652 C CA . VAL A 1 83 ? 7.822 13.706 -5.443 1.00 94.75 83 VAL A CA 1
ATOM 653 C C . VAL A 1 83 ? 8.681 12.575 -4.890 1.00 94.75 83 VAL A C 1
ATOM 655 O O . VAL A 1 83 ? 8.928 12.487 -3.688 1.00 94.75 83 VAL A O 1
ATOM 658 N N . MET A 1 84 ? 9.151 11.703 -5.778 1.00 95.19 84 MET A N 1
ATOM 659 C CA . MET A 1 84 ? 10.058 10.621 -5.415 1.00 95.19 84 MET A CA 1
ATOM 660 C C . MET A 1 84 ? 11.428 11.181 -4.992 1.00 95.19 84 MET A C 1
ATOM 662 O O . MET A 1 84 ? 12.037 11.925 -5.766 1.00 95.19 84 MET A O 1
ATOM 666 N N . PRO A 1 85 ? 11.970 10.786 -3.825 1.00 95.69 85 PRO A N 1
ATOM 667 C CA . PRO A 1 85 ? 13.342 11.112 -3.452 1.00 95.69 85 PRO A CA 1
ATOM 668 C C . PRO A 1 85 ? 14.353 10.657 -4.515 1.00 95.69 85 PRO A C 1
ATOM 670 O O . PRO A 1 85 ? 14.433 9.472 -4.844 1.00 95.69 85 PRO A O 1
ATOM 673 N N . SER A 1 86 ? 15.181 11.582 -5.013 1.00 92.94 86 SER A N 1
ATOM 674 C CA . SER A 1 86 ? 16.178 11.308 -6.066 1.00 92.94 86 SER A CA 1
ATOM 675 C C . SER A 1 86 ? 17.171 10.204 -5.689 1.00 92.94 86 SER A C 1
ATOM 677 O O . SER A 1 86 ? 17.628 9.460 -6.553 1.00 92.94 86 SER A O 1
ATOM 679 N N . ARG A 1 87 ? 17.449 10.045 -4.387 1.00 95.31 87 ARG A N 1
ATOM 680 C CA . ARG A 1 87 ? 18.312 8.989 -3.839 1.00 95.31 87 ARG A CA 1
ATOM 681 C C . ARG A 1 87 ? 17.839 7.575 -4.191 1.00 95.31 87 ARG A C 1
ATOM 683 O O . ARG A 1 87 ? 18.695 6.725 -4.384 1.00 95.31 87 ARG A O 1
ATOM 690 N N . ILE A 1 88 ? 16.533 7.344 -4.359 1.00 93.81 88 ILE A N 1
ATOM 691 C CA . ILE A 1 88 ? 16.012 6.026 -4.765 1.00 93.81 88 ILE A CA 1
ATOM 692 C C 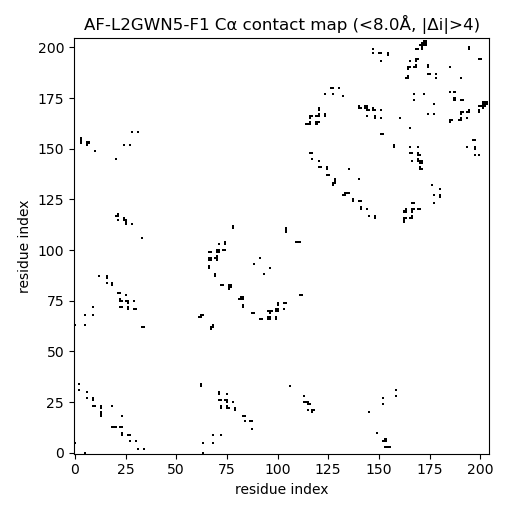. ILE A 1 88 ? 16.401 5.694 -6.215 1.00 93.81 88 ILE A C 1
ATOM 694 O O . ILE A 1 88 ? 16.583 4.532 -6.550 1.00 93.81 88 ILE A O 1
ATOM 698 N N . ARG A 1 89 ? 16.558 6.701 -7.087 1.00 92.12 89 ARG A N 1
ATOM 699 C CA . ARG A 1 89 ? 16.947 6.498 -8.497 1.00 92.12 89 ARG A CA 1
ATOM 700 C C . ARG A 1 89 ? 18.458 6.383 -8.694 1.00 92.12 89 ARG A C 1
ATOM 702 O O . ARG A 1 89 ? 18.906 6.019 -9.778 1.00 92.12 89 ARG A O 1
ATOM 709 N N . LYS A 1 90 ? 19.258 6.735 -7.684 1.00 92.00 90 LYS A N 1
ATOM 710 C CA . LYS A 1 90 ? 20.715 6.806 -7.810 1.00 92.00 90 LYS A CA 1
ATOM 711 C C . LYS A 1 90 ? 21.293 5.406 -8.045 1.00 92.00 90 LYS A C 1
ATOM 713 O O . LYS A 1 90 ? 21.069 4.513 -7.241 1.00 92.00 90 LYS A O 1
ATOM 718 N N . GLY A 1 91 ? 22.079 5.254 -9.111 1.00 89.50 91 GLY A N 1
ATOM 719 C CA . GLY A 1 91 ? 22.746 3.991 -9.456 1.00 89.50 91 GLY A CA 1
ATOM 720 C C . GLY A 1 91 ? 21.954 3.076 -10.394 1.00 89.50 91 GLY A C 1
ATOM 721 O O . GLY A 1 91 ? 22.476 2.039 -10.783 1.00 89.50 91 GLY A O 1
ATOM 722 N N . TYR A 1 92 ? 20.742 3.468 -10.797 1.00 93.31 92 TYR A N 1
ATOM 723 C CA . TYR A 1 92 ? 19.920 2.730 -11.759 1.00 93.31 92 TYR A CA 1
ATOM 724 C C . TYR A 1 92 ? 19.909 3.414 -13.129 1.00 93.31 92 TYR A C 1
ATOM 726 O O . TYR A 1 92 ? 20.090 4.630 -13.218 1.00 93.31 92 TYR A O 1
ATOM 734 N N . MET A 1 93 ? 19.670 2.639 -14.192 1.00 92.44 93 MET A N 1
ATOM 735 C CA . MET A 1 93 ? 19.632 3.147 -15.568 1.00 92.44 93 MET A CA 1
ATOM 736 C C . MET A 1 93 ? 18.390 4.027 -15.799 1.00 92.44 93 MET A C 1
ATOM 738 O O . MET A 1 93 ? 17.265 3.512 -15.722 1.00 92.44 93 MET A O 1
ATOM 742 N N . PRO A 1 94 ? 18.549 5.333 -16.094 1.00 91.44 94 PRO A N 1
ATOM 743 C CA . PRO A 1 94 ? 17.420 6.240 -16.297 1.00 91.44 94 PRO A CA 1
ATOM 744 C C . PRO A 1 94 ? 16.480 5.800 -17.422 1.00 91.44 94 PRO A C 1
ATOM 746 O O . PRO A 1 94 ? 15.267 5.955 -17.294 1.00 91.44 94 PRO A O 1
ATOM 749 N N . GLU A 1 95 ? 17.017 5.214 -18.490 1.00 92.56 95 GLU A N 1
ATOM 750 C CA . GLU A 1 95 ? 16.266 4.779 -19.671 1.00 92.56 95 GLU A CA 1
ATOM 751 C C . GLU A 1 95 ? 15.302 3.641 -19.323 1.00 92.56 95 GLU A C 1
ATOM 753 O O . GLU A 1 95 ? 14.135 3.666 -19.718 1.00 92.56 95 GLU A O 1
ATOM 758 N N . LYS A 1 96 ? 15.756 2.677 -18.510 1.00 92.19 96 LYS A N 1
ATOM 759 C CA . LYS A 1 96 ? 14.907 1.581 -18.025 1.00 92.19 96 LYS A CA 1
ATOM 760 C C . LYS A 1 96 ? 13.813 2.097 -17.099 1.00 92.19 96 LYS A C 1
ATOM 762 O O . LYS A 1 96 ? 12.660 1.707 -17.245 1.00 92.19 96 LYS A O 1
ATOM 767 N N . ILE A 1 97 ? 14.139 3.009 -16.181 1.00 92.38 97 ILE A N 1
ATOM 768 C CA . ILE A 1 97 ? 13.134 3.620 -15.297 1.00 92.38 97 ILE A CA 1
ATOM 769 C C . ILE A 1 97 ? 12.092 4.382 -16.125 1.00 92.38 97 ILE A C 1
ATOM 771 O O . ILE A 1 97 ? 10.898 4.224 -15.885 1.00 92.38 97 ILE A O 1
ATOM 775 N N . ALA A 1 98 ? 12.518 5.167 -17.118 1.00 92.00 98 ALA A N 1
ATOM 776 C CA . ALA A 1 98 ? 11.615 5.898 -18.005 1.00 92.00 98 ALA A CA 1
ATOM 777 C C . ALA A 1 98 ? 10.698 4.954 -18.803 1.00 92.00 98 ALA A C 1
ATOM 779 O O . ALA A 1 98 ? 9.505 5.227 -18.938 1.00 92.00 98 ALA A O 1
ATOM 780 N N . MET A 1 99 ? 11.223 3.813 -19.262 1.00 92.25 99 MET A N 1
ATOM 781 C CA . MET A 1 99 ? 10.428 2.756 -19.893 1.00 92.25 99 MET A CA 1
ATOM 782 C C . MET A 1 99 ? 9.373 2.183 -18.934 1.00 92.25 99 MET A C 1
ATOM 784 O O . MET A 1 99 ? 8.227 1.982 -19.333 1.00 92.25 99 MET A O 1
ATOM 788 N N . MET A 1 100 ? 9.703 1.957 -17.659 1.00 93.12 100 MET A N 1
ATOM 789 C CA . MET A 1 100 ? 8.713 1.515 -16.665 1.00 93.12 100 MET A CA 1
ATOM 790 C C . MET A 1 100 ? 7.641 2.582 -16.424 1.00 93.12 100 MET A C 1
ATOM 792 O O . MET A 1 100 ? 6.454 2.266 -16.331 1.00 93.12 100 MET A O 1
ATOM 796 N N . GLU A 1 101 ? 8.048 3.852 -16.358 1.00 92.75 101 GLU A N 1
ATOM 797 C CA . GLU A 1 101 ? 7.141 4.982 -16.157 1.00 92.75 101 GLU A CA 1
ATOM 798 C C . GLU A 1 101 ? 6.148 5.183 -17.312 1.00 92.75 101 GLU A C 1
ATOM 800 O O . GLU A 1 101 ? 5.064 5.714 -17.071 1.00 92.75 101 GLU A O 1
ATOM 805 N N . SER A 1 102 ? 6.472 4.742 -18.532 1.00 92.00 102 SER A N 1
ATOM 806 C CA . SER A 1 102 ? 5.547 4.742 -19.674 1.00 92.00 102 SER A CA 1
ATOM 807 C C . SER A 1 102 ? 4.733 3.445 -19.787 1.00 92.00 102 SER A C 1
ATOM 809 O O . SER A 1 102 ? 3.543 3.472 -20.116 1.00 92.00 102 SER A O 1
ATOM 811 N N . THR A 1 103 ? 5.346 2.305 -19.469 1.00 91.75 103 THR A N 1
ATOM 812 C CA . THR A 1 103 ? 4.733 0.980 -19.635 1.00 91.75 103 THR A CA 1
ATOM 813 C C . THR A 1 103 ? 3.671 0.713 -18.577 1.00 91.75 103 THR A C 1
ATOM 815 O O . THR A 1 103 ? 2.561 0.301 -18.915 1.00 91.75 103 THR A O 1
ATOM 818 N N . ILE A 1 104 ? 3.968 0.980 -17.300 1.00 92.56 104 ILE A N 1
ATOM 819 C CA . ILE A 1 104 ? 3.062 0.643 -16.196 1.00 92.56 104 ILE A CA 1
ATOM 820 C C . ILE A 1 104 ? 1.699 1.329 -16.365 1.00 92.56 104 ILE A C 1
ATOM 822 O O . ILE A 1 104 ? 0.712 0.607 -16.360 1.00 92.56 104 ILE A O 1
ATOM 826 N N . PRO A 1 105 ? 1.569 2.652 -16.596 1.00 93.88 105 PRO A N 1
ATOM 827 C CA . PRO A 1 105 ? 0.251 3.265 -16.792 1.00 93.88 105 PRO A CA 1
ATOM 828 C C . PRO A 1 105 ? -0.573 2.632 -17.921 1.00 93.88 105 PRO A C 1
ATOM 830 O O . PRO A 1 105 ? -1.790 2.470 -17.790 1.00 93.88 105 PRO A O 1
ATOM 833 N N . THR A 1 106 ? 0.095 2.214 -18.998 1.00 92.31 106 THR A N 1
ATOM 834 C CA . THR A 1 106 ? -0.534 1.555 -20.148 1.00 92.31 106 THR A CA 1
ATOM 835 C C . THR A 1 106 ? -1.133 0.200 -19.762 1.00 92.31 106 THR A C 1
ATOM 837 O O . THR A 1 106 ? -2.266 -0.092 -20.145 1.00 92.31 106 THR A O 1
ATOM 840 N N . LEU A 1 107 ? -0.451 -0.588 -18.918 1.00 90.06 107 LEU A N 1
ATOM 841 C CA . LEU A 1 107 ? -0.964 -1.871 -18.401 1.00 90.06 107 LEU A CA 1
ATOM 842 C C . LEU A 1 107 ? -2.255 -1.723 -17.577 1.00 90.06 107 LEU A C 1
ATOM 844 O O . LEU A 1 107 ? -3.004 -2.684 -17.420 1.00 90.06 107 LEU A O 1
ATOM 848 N N . PHE A 1 108 ? -2.529 -0.526 -17.055 1.00 90.06 108 PHE A N 1
ATOM 849 C CA . PHE A 1 108 ? -3.708 -0.225 -16.239 1.00 90.06 108 PHE A CA 1
ATOM 850 C C . PHE A 1 108 ? -4.778 0.547 -17.021 1.00 90.06 108 PHE A C 1
ATOM 852 O O . PHE A 1 108 ? -5.760 1.001 -16.428 1.00 90.06 108 PHE A O 1
ATOM 859 N N . GLY A 1 109 ? -4.594 0.755 -18.331 1.00 91.12 109 GLY A N 1
ATOM 860 C CA . GLY A 1 109 ? -5.474 1.613 -19.129 1.00 91.12 109 GLY A CA 1
ATOM 861 C C . GLY A 1 109 ? -5.601 3.016 -18.531 1.00 91.12 109 GLY A C 1
ATOM 862 O O . GLY A 1 109 ? -6.694 3.580 -18.512 1.00 91.12 109 GLY A O 1
ATOM 863 N N . PHE A 1 110 ? -4.510 3.529 -17.950 1.00 90.00 110 PHE A N 1
ATOM 864 C CA . PHE A 1 110 ? -4.429 4.807 -17.235 1.00 90.00 110 PHE A CA 1
ATOM 865 C C . PHE A 1 110 ? -5.346 4.942 -16.002 1.00 90.00 110 PHE A C 1
ATOM 867 O O . PHE A 1 110 ? -5.440 6.018 -15.410 1.00 90.00 110 PHE A O 1
ATOM 874 N N . LYS A 1 111 ? -5.967 3.852 -15.530 1.00 92.06 111 LYS A N 1
ATOM 875 C CA . LYS A 1 111 ? -6.742 3.822 -14.279 1.00 92.06 111 LYS A CA 1
ATOM 876 C C . LYS A 1 111 ? -5.814 3.591 -13.083 1.00 92.06 111 LYS A C 1
ATOM 878 O O . LYS A 1 111 ? -5.742 2.496 -12.528 1.00 92.06 111 LYS A O 1
ATOM 883 N N . MET A 1 112 ? -5.099 4.649 -12.702 1.00 92.75 112 MET A N 1
ATOM 884 C CA . MET A 1 112 ? -4.016 4.601 -11.705 1.00 92.75 112 MET A CA 1
ATOM 885 C C . MET A 1 112 ? -4.451 4.911 -10.267 1.00 92.75 112 MET A C 1
ATOM 887 O O . MET A 1 112 ? -3.663 4.752 -9.339 1.00 92.75 112 MET A O 1
ATOM 891 N N . HIS A 1 113 ? -5.698 5.337 -10.056 1.00 92.50 113 HIS A N 1
ATOM 892 C CA . HIS A 1 113 ? -6.200 5.624 -8.715 1.00 92.50 113 HIS A CA 1
ATOM 893 C C . HIS A 1 113 ? -6.387 4.332 -7.905 1.00 92.50 113 HIS A C 1
ATOM 895 O O . HIS A 1 113 ? -7.203 3.476 -8.260 1.00 92.50 113 HIS A O 1
ATOM 901 N N . ILE A 1 114 ? -5.677 4.227 -6.781 1.00 93.44 114 ILE A N 1
ATOM 902 C CA . ILE A 1 114 ? -5.752 3.099 -5.850 1.00 93.44 114 ILE A CA 1
ATOM 903 C C . ILE A 1 114 ? -6.246 3.592 -4.481 1.00 93.44 114 ILE A C 1
ATOM 905 O O . ILE A 1 114 ? -5.585 4.427 -3.862 1.00 93.44 114 ILE A O 1
ATOM 909 N N . PRO A 1 115 ? -7.373 3.070 -3.961 1.00 93.12 115 PRO A N 1
ATOM 910 C CA . PRO A 1 115 ? -7.809 3.360 -2.600 1.00 93.12 115 PRO A CA 1
ATOM 911 C C . PRO A 1 115 ? -6.752 2.959 -1.561 1.00 93.12 115 PRO A C 1
ATOM 913 O O . PRO A 1 115 ? -6.245 1.840 -1.575 1.00 93.12 115 PRO A O 1
ATOM 916 N N . CYS A 1 116 ? -6.449 3.865 -0.631 1.00 95.19 116 CYS A N 1
ATOM 917 C CA . CYS A 1 116 ? -5.394 3.676 0.363 1.00 95.19 116 CYS A CA 1
ATOM 918 C C . CYS A 1 116 ? -5.971 3.243 1.730 1.00 95.19 116 CYS A C 1
ATOM 920 O O . CYS A 1 116 ? -6.711 4.022 2.344 1.00 95.19 116 CYS A O 1
ATOM 922 N N . PRO A 1 117 ? -5.610 2.059 2.268 1.00 96.75 117 PRO A N 1
ATOM 923 C CA . PRO A 1 117 ? -6.092 1.596 3.569 1.00 96.75 117 PRO A CA 1
ATOM 924 C C . PRO A 1 117 ? -5.573 2.456 4.729 1.00 96.75 117 PRO A C 1
ATOM 926 O O . PRO A 1 117 ? -6.274 2.609 5.721 1.00 96.75 117 PRO A O 1
ATOM 929 N N . PHE A 1 118 ? -4.404 3.097 4.601 1.00 96.25 118 PHE A N 1
ATOM 930 C CA . PHE A 1 118 ? -3.886 4.007 5.632 1.00 96.25 118 PHE A CA 1
ATOM 931 C C . PHE A 1 118 ? -4.784 5.240 5.812 1.00 96.25 118 PHE A C 1
ATOM 933 O O . PHE A 1 118 ? -5.053 5.650 6.938 1.00 96.2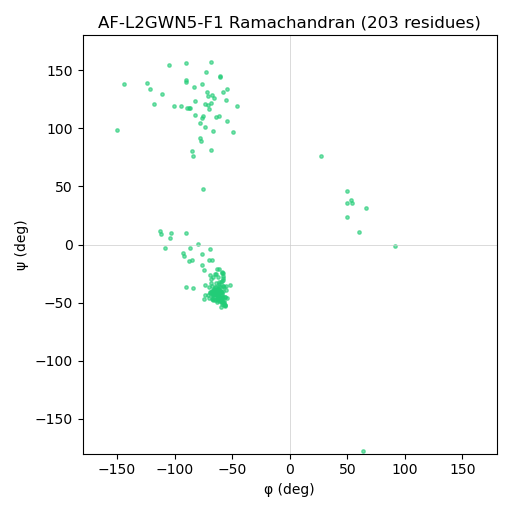5 118 PHE A O 1
ATOM 940 N N . THR A 1 119 ? -5.292 5.805 4.710 1.00 94.00 119 THR A N 1
ATOM 941 C CA . THR A 1 119 ? -6.226 6.942 4.748 1.00 94.00 119 THR A CA 1
ATOM 942 C C . THR A 1 119 ? -7.559 6.534 5.370 1.00 94.00 119 THR A C 1
ATOM 944 O O . THR A 1 119 ? -8.103 7.261 6.197 1.00 94.00 119 THR A O 1
ATOM 947 N N . ARG A 1 120 ? -8.071 5.348 5.015 1.00 94.12 120 ARG A N 1
ATOM 948 C CA . ARG A 1 120 ? -9.302 4.798 5.607 1.00 94.12 120 ARG A CA 1
ATOM 949 C C . ARG A 1 120 ? -9.141 4.545 7.104 1.00 94.12 120 ARG A C 1
ATOM 951 O O . ARG A 1 120 ? -10.018 4.912 7.875 1.00 94.12 120 ARG A O 1
ATOM 958 N N . MET A 1 121 ? -8.002 3.993 7.511 1.00 95.00 121 MET A N 1
ATOM 959 C CA . MET A 1 121 ? -7.674 3.727 8.910 1.00 95.00 121 MET A CA 1
ATOM 960 C C . MET A 1 121 ? -7.608 5.018 9.729 1.00 95.00 121 MET A C 1
ATOM 962 O O . MET A 1 121 ? -8.176 5.071 10.814 1.00 95.00 121 MET A O 1
ATOM 966 N N . LEU A 1 122 ? -6.981 6.076 9.201 1.00 93.69 122 LEU A N 1
ATOM 967 C CA . LEU A 1 122 ? -6.977 7.386 9.856 1.00 93.69 122 LEU A CA 1
ATOM 968 C C . LEU A 1 122 ? -8.402 7.924 10.054 1.00 93.69 122 LEU A C 1
ATOM 970 O O . LEU A 1 122 ? -8.723 8.394 11.140 1.00 93.69 122 LEU A O 1
ATOM 974 N N . GLY A 1 123 ? -9.264 7.797 9.040 1.00 92.00 123 GLY A N 1
ATOM 975 C CA . GLY A 1 123 ? -10.680 8.155 9.154 1.00 92.00 123 GLY A CA 1
ATOM 976 C C . GLY A 1 123 ? -11.400 7.380 10.261 1.00 92.00 123 GLY A C 1
ATOM 977 O O . GLY A 1 123 ? -12.082 7.985 11.080 1.00 92.00 123 GLY A O 1
ATOM 978 N N . LEU A 1 124 ? -11.185 6.062 10.350 1.00 92.06 124 LEU A N 1
ATOM 979 C CA . LEU A 1 124 ? -11.755 5.235 11.422 1.00 92.06 124 LEU A CA 1
ATOM 980 C C . LEU A 1 124 ? -11.276 5.674 12.814 1.00 92.06 124 LEU A C 1
ATOM 982 O O . LEU A 1 124 ? -12.088 5.746 13.733 1.00 92.06 124 LEU A O 1
ATOM 986 N N . ILE A 1 125 ? -9.987 5.998 12.971 1.00 92.06 125 ILE A N 1
ATOM 987 C CA . ILE A 1 125 ? -9.441 6.503 14.242 1.00 92.06 125 ILE A CA 1
ATOM 988 C C . ILE A 1 125 ? -10.120 7.821 14.629 1.00 92.06 125 ILE A C 1
ATOM 990 O O . ILE A 1 125 ? -10.538 7.967 15.775 1.00 92.06 125 ILE A O 1
ATOM 994 N N . ILE A 1 126 ? -10.270 8.754 13.682 1.00 90.12 126 ILE A N 1
ATOM 995 C CA . ILE A 1 126 ? -10.943 10.039 13.922 1.00 90.12 126 ILE A CA 1
ATOM 996 C C . ILE A 1 126 ? -12.378 9.804 14.396 1.00 90.12 126 ILE A C 1
ATOM 998 O O . ILE A 1 126 ? -12.756 10.325 15.443 1.00 90.12 126 ILE A O 1
ATOM 1002 N N . CYS A 1 127 ? -13.146 8.957 13.704 1.00 89.62 127 CYS A N 1
ATOM 1003 C CA . CYS A 1 127 ? -14.522 8.668 14.104 1.00 89.62 127 CYS A CA 1
ATOM 1004 C C . CYS A 1 127 ? -14.595 8.023 15.502 1.00 89.62 127 CYS A C 1
ATOM 1006 O O . CYS A 1 127 ? -15.437 8.403 16.312 1.00 89.62 127 CYS A O 1
ATOM 1008 N N . LEU A 1 128 ? -13.697 7.087 15.832 1.00 88.44 128 LEU A N 1
ATOM 1009 C CA . LEU A 1 128 ? -13.639 6.482 17.172 1.00 88.44 128 LEU A CA 1
ATOM 1010 C C . LEU A 1 128 ? -13.405 7.523 18.274 1.00 88.44 128 LEU A C 1
ATOM 1012 O O . LEU A 1 128 ? -14.048 7.448 19.326 1.00 88.44 128 LEU A O 1
ATOM 1016 N N . CYS A 1 129 ? -12.519 8.490 18.021 1.00 87.38 129 CYS A N 1
ATOM 1017 C CA . CYS A 1 129 ? -12.245 9.594 18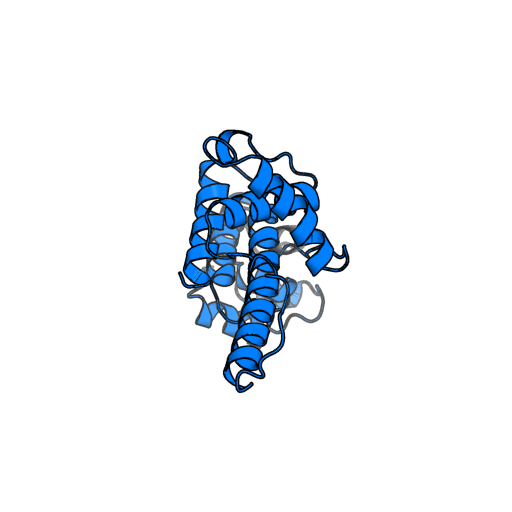.936 1.00 87.38 129 CYS A CA 1
ATOM 1018 C C . CYS A 1 129 ? -13.444 10.545 19.066 1.00 87.38 129 CYS A C 1
ATOM 1020 O O . CYS A 1 129 ? -13.835 10.878 20.184 1.00 87.38 129 CYS A O 1
ATOM 1022 N N . GLU A 1 130 ? -14.054 10.959 17.953 1.00 88.06 130 GLU A N 1
ATOM 1023 C CA . GLU A 1 130 ? -15.190 11.895 17.945 1.00 88.06 130 GLU A CA 1
ATOM 1024 C C . GLU A 1 130 ? -16.420 11.323 18.656 1.00 88.06 130 GLU A C 1
ATOM 1026 O O . GLU A 1 130 ? -17.066 12.015 19.445 1.00 88.06 130 GLU A O 1
ATOM 1031 N N . HIS A 1 131 ? -16.704 10.037 18.450 1.00 85.31 131 HIS A N 1
ATOM 1032 C CA . HIS A 1 131 ? -17.804 9.344 19.119 1.00 85.31 131 HIS A CA 1
ATOM 1033 C C . HIS A 1 131 ? -17.477 8.918 20.559 1.00 85.31 131 HIS A C 1
ATOM 1035 O O . HIS A 1 131 ? -18.330 8.319 21.215 1.00 85.31 131 HIS A O 1
ATOM 1041 N N . LYS A 1 132 ? -16.265 9.212 21.060 1.00 83.75 132 LYS A N 1
ATOM 1042 C CA . LYS A 1 132 ? -15.780 8.829 22.400 1.00 83.75 132 LYS A CA 1
ATOM 1043 C C . LYS A 1 132 ? -15.991 7.341 22.704 1.00 83.75 132 LYS A C 1
ATOM 1045 O O . LYS A 1 132 ? -16.310 6.966 23.829 1.00 83.75 132 LYS A O 1
ATOM 1050 N N . ILE A 1 133 ? -15.849 6.490 21.687 1.00 77.88 133 ILE A N 1
ATOM 1051 C CA . ILE A 1 133 ? -16.052 5.042 21.834 1.00 77.88 133 ILE A CA 1
ATOM 1052 C C . ILE A 1 133 ? -14.871 4.433 22.590 1.00 77.88 133 ILE A C 1
ATOM 1054 O O . ILE A 1 133 ? -15.061 3.498 23.365 1.00 77.88 133 ILE A O 1
ATOM 1058 N N . VAL A 1 134 ? -13.669 4.973 22.363 1.00 71.81 134 VAL A N 1
ATOM 1059 C CA . VAL A 1 134 ? -12.419 4.543 22.991 1.00 71.81 134 VAL A CA 1
ATOM 1060 C C . VAL A 1 134 ? -11.530 5.765 23.250 1.00 71.81 134 VAL A C 1
ATOM 1062 O O . VAL A 1 134 ? -11.416 6.638 22.386 1.00 71.81 134 VAL A O 1
ATOM 1065 N N . GLU A 1 135 ? -10.871 5.829 24.409 1.00 75.12 135 GLU A N 1
ATOM 1066 C CA . GLU A 1 135 ? -9.789 6.793 24.639 1.00 75.12 135 GLU A CA 1
ATOM 1067 C C . GLU A 1 135 ? -8.523 6.319 23.918 1.00 75.12 135 GLU A C 1
ATOM 1069 O O . GLU A 1 135 ? -7.897 5.322 24.281 1.00 75.12 135 GLU A O 1
ATOM 1074 N N . LEU A 1 136 ? -8.164 7.026 22.846 1.00 78.81 136 LEU A N 1
ATOM 1075 C CA . LEU A 1 136 ? -7.086 6.632 21.949 1.00 78.81 136 LEU A CA 1
ATOM 1076 C C . LEU A 1 136 ? -6.007 7.705 21.878 1.00 78.81 136 LEU A C 1
ATOM 1078 O O . LEU A 1 136 ? -6.280 8.876 21.619 1.00 78.81 136 LEU A O 1
ATOM 1082 N N . ASN A 1 137 ? -4.752 7.276 21.985 1.00 86.25 137 ASN A N 1
ATOM 1083 C CA . ASN A 1 137 ? -3.641 8.059 21.468 1.00 86.25 137 ASN A CA 1
ATOM 1084 C C . ASN A 1 137 ? -3.581 7.865 19.944 1.00 86.25 137 ASN A C 1
ATOM 1086 O O . ASN A 1 137 ? -3.153 6.810 19.470 1.00 86.25 137 ASN A O 1
ATOM 1090 N N . VAL A 1 138 ? -4.020 8.875 19.186 1.00 86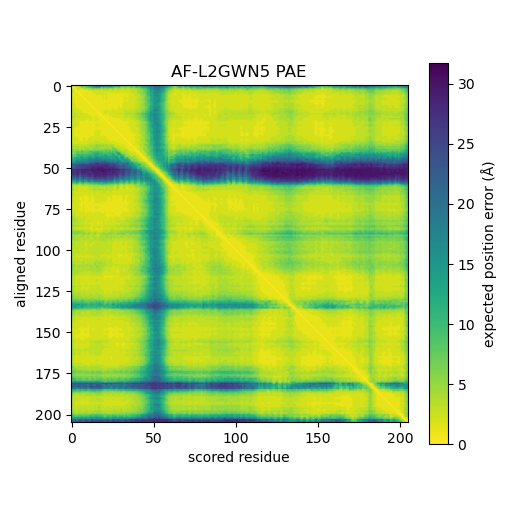.81 138 VAL A N 1
ATOM 1091 C CA . VAL A 1 138 ? -4.117 8.827 17.714 1.00 86.81 138 VAL A CA 1
ATOM 1092 C C . VAL A 1 138 ? -2.787 8.440 17.064 1.00 86.81 138 VAL A C 1
ATOM 1094 O O . VAL A 1 138 ? -2.771 7.566 16.200 1.00 86.81 138 VAL A O 1
ATOM 1097 N N . SER A 1 139 ? -1.673 9.037 17.499 1.00 88.94 139 SER A N 1
ATOM 1098 C CA . SER A 1 139 ? -0.345 8.765 16.933 1.00 88.94 139 SER A CA 1
ATOM 1099 C C . SER A 1 139 ? 0.074 7.315 17.154 1.00 88.94 139 SER A C 1
ATOM 1101 O O . SER A 1 139 ? 0.418 6.621 16.200 1.00 88.94 139 SER A O 1
ATOM 1103 N N . SER A 1 140 ? -0.034 6.822 18.391 1.00 90.69 140 SER A N 1
ATOM 1104 C CA . SER A 1 140 ? 0.308 5.433 18.720 1.00 90.69 140 SER A CA 1
ATOM 1105 C C . SER A 1 140 ? -0.589 4.434 17.983 1.00 90.69 140 SER A C 1
ATOM 1107 O O . SER A 1 140 ? -0.105 3.433 17.451 1.00 90.69 140 SER A O 1
ATOM 1109 N N . MET A 1 141 ? -1.890 4.723 17.893 1.00 91.19 141 MET A N 1
ATOM 1110 C CA . MET A 1 141 ? -2.855 3.875 17.196 1.00 91.19 141 MET A CA 1
ATOM 1111 C C . MET A 1 141 ? -2.569 3.817 15.692 1.00 91.19 141 MET A C 1
ATOM 1113 O O . MET A 1 141 ? -2.577 2.739 15.094 1.00 91.19 141 MET A O 1
ATOM 1117 N N . PHE A 1 142 ? -2.251 4.963 15.086 1.00 93.12 142 PHE A N 1
ATOM 1118 C CA . PHE A 1 142 ? -1.879 5.033 13.679 1.00 93.12 142 PHE A CA 1
ATOM 1119 C C . PHE A 1 142 ? -0.563 4.299 13.400 1.00 93.12 142 PHE A C 1
ATOM 1121 O O . PHE A 1 142 ? -0.492 3.555 12.426 1.00 93.12 142 PHE A O 1
ATOM 1128 N N . GLU A 1 143 ? 0.461 4.447 14.244 1.00 93.38 143 GLU A N 1
ATOM 1129 C CA . GLU A 1 143 ? 1.741 3.741 14.088 1.00 93.38 143 GLU A CA 1
ATOM 1130 C C . GLU A 1 143 ? 1.575 2.218 14.167 1.00 93.38 143 GLU A C 1
ATOM 1132 O O . GLU A 1 143 ? 2.037 1.496 13.274 1.00 93.38 143 GLU A O 1
ATOM 1137 N N . LYS A 1 144 ? 0.861 1.723 15.188 1.00 94.31 144 LYS A N 1
ATOM 1138 C CA . LYS A 1 144 ? 0.542 0.292 15.324 1.00 94.31 144 LYS A CA 1
ATOM 1139 C C . LYS A 1 144 ? -0.248 -0.213 14.117 1.00 94.31 144 LYS A C 1
ATOM 1141 O O . LYS A 1 144 ? 0.134 -1.210 13.498 1.00 94.31 144 LYS A O 1
ATOM 1146 N N . GLY A 1 145 ? -1.310 0.501 13.746 1.00 95.81 145 GLY A N 1
ATOM 1147 C CA . GLY A 1 145 ? -2.152 0.156 12.607 1.00 95.81 145 GLY A CA 1
ATOM 1148 C C . GLY A 1 145 ? -1.390 0.167 11.280 1.00 95.81 145 GLY A C 1
ATOM 1149 O O . GLY A 1 145 ? -1.506 -0.766 10.489 1.00 95.81 145 GLY A O 1
ATOM 1150 N N . ALA A 1 146 ? -0.509 1.143 11.058 1.00 96.00 146 ALA A N 1
ATOM 1151 C CA . ALA A 1 146 ? 0.345 1.198 9.876 1.00 96.00 146 ALA A CA 1
ATOM 1152 C C . ALA A 1 146 ? 1.305 -0.001 9.817 1.00 96.00 146 ALA A C 1
ATOM 1154 O O . ALA A 1 146 ? 1.528 -0.570 8.745 1.00 96.00 146 ALA A O 1
ATOM 1155 N N . GLY A 1 147 ? 1.840 -0.423 10.967 1.00 96.12 147 GLY 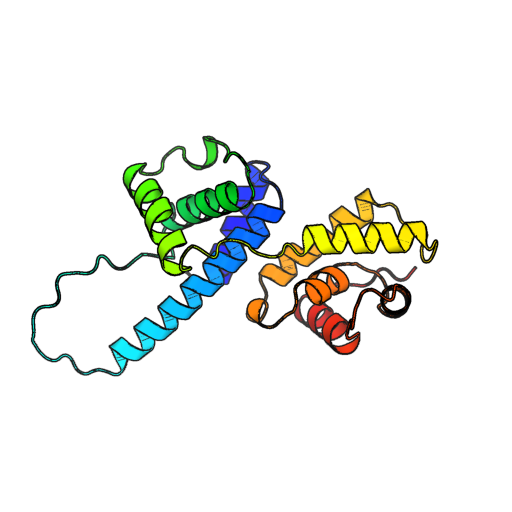A N 1
ATOM 1156 C CA . GLY A 1 147 ? 2.585 -1.672 11.110 1.00 96.12 147 GLY A CA 1
ATOM 1157 C C . GLY A 1 147 ? 1.776 -2.895 10.670 1.00 96.12 147 GLY A C 1
ATOM 1158 O O . GLY A 1 147 ? 2.284 -3.725 9.915 1.00 96.12 147 GLY A O 1
ATOM 1159 N N . ASN A 1 148 ? 0.512 -2.981 11.085 1.00 97.50 148 ASN A N 1
ATOM 1160 C CA . ASN A 1 148 ? -0.388 -4.082 10.737 1.00 97.50 148 ASN A CA 1
ATOM 1161 C C . ASN A 1 148 ? -0.789 -4.072 9.255 1.00 97.50 148 ASN A C 1
ATOM 1163 O O . ASN A 1 148 ? -0.726 -5.122 8.618 1.00 97.50 148 ASN A O 1
ATOM 1167 N N . ILE A 1 149 ? -1.095 -2.909 8.660 1.00 98.06 149 ILE A N 1
ATOM 1168 C CA . ILE A 1 149 ? -1.360 -2.800 7.213 1.00 98.06 149 ILE A CA 1
ATOM 1169 C C . ILE A 1 149 ? -0.171 -3.339 6.417 1.00 98.06 149 ILE A C 1
ATOM 1171 O O . ILE A 1 149 ? -0.363 -4.132 5.500 1.00 98.06 149 ILE A O 1
ATOM 1175 N N . LYS A 1 150 ? 1.066 -2.973 6.778 1.00 97.12 150 LYS A N 1
ATOM 1176 C CA . LYS A 1 150 ? 2.268 -3.483 6.095 1.00 97.12 150 LYS A CA 1
ATOM 1177 C C . LYS A 1 150 ? 2.390 -5.008 6.165 1.00 97.12 150 LYS A C 1
ATOM 1179 O O . LYS A 1 150 ? 2.883 -5.603 5.213 1.00 97.12 150 LYS A O 1
ATOM 1184 N N . ARG A 1 151 ? 1.926 -5.650 7.246 1.00 96.50 151 ARG A N 1
ATOM 1185 C CA . ARG A 1 151 ? 1.846 -7.122 7.325 1.00 96.50 151 ARG A CA 1
ATOM 1186 C C . ARG A 1 151 ? 0.763 -7.666 6.398 1.00 96.50 151 ARG A C 1
ATOM 1188 O O . ARG A 1 151 ? 1.055 -8.576 5.635 1.00 96.50 151 ARG A O 1
ATOM 1195 N N . ILE A 1 152 ? -0.428 -7.064 6.405 1.00 97.81 152 ILE A N 1
ATOM 1196 C CA . ILE A 1 152 ? -1.559 -7.462 5.549 1.00 97.81 152 ILE A CA 1
ATOM 1197 C C . ILE A 1 152 ? -1.220 -7.314 4.055 1.00 97.81 152 ILE A C 1
ATOM 1199 O O . ILE A 1 152 ? -1.591 -8.158 3.249 1.00 97.81 152 ILE A O 1
ATOM 1203 N N . LEU A 1 153 ? -0.439 -6.299 3.666 1.00 96.88 153 LEU A N 1
ATOM 1204 C CA . LEU A 1 153 ? 0.053 -6.133 2.289 1.00 96.88 153 LEU A CA 1
ATOM 1205 C C . LEU A 1 153 ? 0.899 -7.325 1.799 1.00 96.88 153 LEU A C 1
ATOM 1207 O O . LEU A 1 153 ? 1.008 -7.554 0.590 1.00 96.88 153 LEU A O 1
ATOM 1211 N N . LEU A 1 154 ? 1.494 -8.092 2.718 1.00 96.38 154 LEU A N 1
ATOM 1212 C CA . LEU A 1 154 ? 2.275 -9.295 2.426 1.00 96.38 154 LEU A CA 1
ATOM 1213 C C . LEU A 1 154 ? 1.421 -10.571 2.322 1.00 96.38 154 LEU A C 1
ATOM 1215 O O . LEU A 1 154 ? 1.993 -11.623 2.030 1.00 96.38 154 LEU A O 1
ATOM 1219 N N . ASP A 1 155 ? 0.109 -10.495 2.560 1.00 95.44 155 ASP A N 1
ATOM 1220 C CA . ASP A 1 155 ? -0.844 -11.599 2.391 1.00 95.44 155 ASP A CA 1
ATOM 1221 C C . ASP A 1 155 ? -1.071 -11.880 0.906 1.00 95.44 155 ASP A C 1
ATOM 1223 O O . ASP A 1 155 ? -1.332 -10.963 0.125 1.00 95.44 155 ASP A O 1
ATOM 1227 N N . ASP A 1 156 ? -0.987 -13.139 0.495 1.00 92.44 156 ASP A N 1
ATOM 1228 C CA . ASP A 1 156 ? -1.209 -13.520 -0.899 1.00 92.44 156 ASP A CA 1
ATOM 1229 C C . ASP A 1 156 ? -2.655 -13.265 -1.351 1.00 92.44 156 ASP A C 1
ATOM 1231 O O . ASP A 1 156 ? -2.872 -12.940 -2.519 1.00 92.44 156 ASP A O 1
ATOM 1235 N N . ASN A 1 157 ? -3.609 -13.263 -0.414 1.00 93.25 157 ASN A N 1
ATOM 1236 C CA . ASN A 1 157 ? -5.024 -12.969 -0.658 1.00 93.25 157 ASN A CA 1
ATOM 1237 C C . ASN A 1 157 ? -5.361 -11.476 -0.516 1.00 93.25 157 ASN A C 1
ATOM 1239 O O . ASN A 1 157 ? -6.530 -11.105 -0.504 1.00 93.25 157 ASN A O 1
ATOM 1243 N N . TYR A 1 158 ? -4.366 -10.586 -0.395 1.00 95.06 158 TYR A N 1
ATOM 1244 C CA . TYR A 1 158 ? -4.608 -9.150 -0.188 1.00 95.06 158 TYR A CA 1
ATOM 1245 C C . TYR A 1 158 ? -5.568 -8.536 -1.222 1.00 95.06 158 TYR A C 1
ATOM 1247 O O . TYR A 1 158 ? -6.350 -7.648 -0.892 1.00 95.06 158 TYR A O 1
ATOM 1255 N N . ME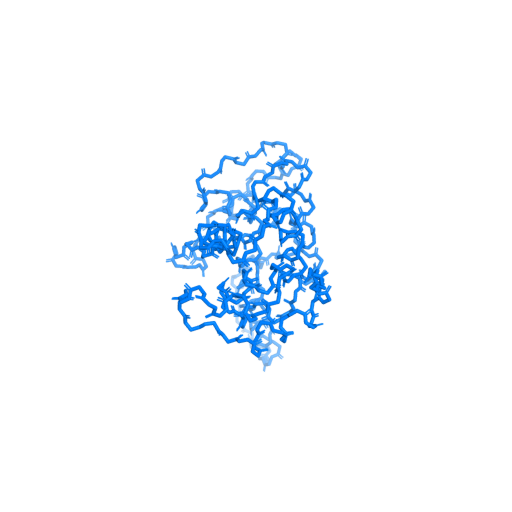T A 1 159 ? -5.515 -9.013 -2.470 1.00 94.50 159 MET A N 1
ATOM 1256 C CA . MET A 1 159 ? -6.371 -8.518 -3.553 1.00 94.50 159 MET A CA 1
ATOM 1257 C C . MET A 1 159 ? -7.850 -8.909 -3.403 1.00 94.50 159 MET A C 1
ATOM 1259 O O . MET A 1 159 ? -8.679 -8.315 -4.091 1.00 94.50 159 MET A O 1
ATOM 1263 N N . ASP A 1 160 ? -8.174 -9.850 -2.513 1.00 94.00 160 ASP A N 1
ATOM 1264 C CA . ASP A 1 160 ? -9.540 -10.309 -2.234 1.00 94.00 160 ASP A CA 1
ATOM 1265 C C . ASP A 1 160 ? -10.195 -9.526 -1.085 1.00 94.00 160 ASP A C 1
ATOM 1267 O O . ASP A 1 160 ? -11.394 -9.653 -0.841 1.00 94.00 160 ASP A O 1
ATOM 1271 N N . TYR A 1 161 ? -9.420 -8.712 -0.364 1.00 94.38 161 TYR A N 1
ATOM 1272 C CA . TYR A 1 161 ? -9.910 -7.920 0.760 1.00 94.38 161 TYR A CA 1
ATOM 1273 C C . TYR A 1 161 ? -10.385 -6.542 0.298 1.00 94.38 161 TYR A C 1
ATOM 1275 O O . TYR A 1 161 ? -9.738 -5.884 -0.525 1.00 94.38 161 TYR A O 1
ATOM 1283 N N . SER A 1 162 ? -11.474 -6.032 0.880 1.00 93.12 162 SER A N 1
ATOM 1284 C CA . SER A 1 162 ? -11.836 -4.633 0.655 1.00 93.12 162 SER A CA 1
ATOM 1285 C C . SER A 1 162 ? -10.884 -3.695 1.406 1.00 93.12 162 SER A C 1
ATOM 1287 O O . SER A 1 162 ? -10.399 -3.985 2.501 1.00 93.12 162 SER A O 1
ATOM 1289 N N . VAL A 1 163 ? -10.648 -2.504 0.850 1.00 94.44 163 VAL A N 1
ATOM 1290 C CA . VAL A 1 163 ? -9.783 -1.494 1.488 1.00 94.44 163 VAL A CA 1
ATOM 1291 C C . VAL A 1 163 ? -10.282 -1.079 2.881 1.00 94.44 163 VAL A C 1
ATOM 1293 O O . VAL A 1 163 ? -9.473 -0.759 3.753 1.00 94.44 163 VAL A O 1
ATOM 1296 N N . ASN A 1 164 ? -11.601 -1.098 3.097 1.00 93.25 164 ASN A N 1
ATOM 1297 C CA . ASN A 1 164 ? -12.221 -0.744 4.372 1.00 93.25 164 ASN A CA 1
ATOM 1298 C C . ASN A 1 164 ? -11.995 -1.844 5.415 1.00 93.25 164 ASN A C 1
ATOM 1300 O O . ASN A 1 164 ? -11.622 -1.534 6.543 1.00 93.25 164 ASN A O 1
ATOM 1304 N N . GLU A 1 165 ? -12.142 -3.117 5.035 1.00 93.75 165 GLU A N 1
ATOM 1305 C CA . GLU A 1 165 ? -11.857 -4.248 5.925 1.00 93.75 165 GLU A CA 1
ATOM 1306 C C . GLU A 1 165 ? -10.371 -4.331 6.266 1.00 93.75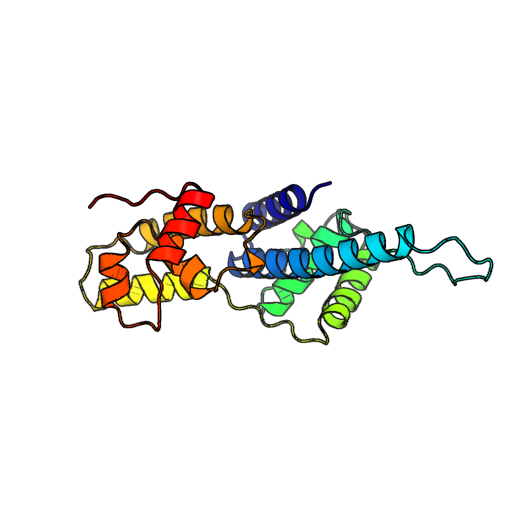 165 GLU A C 1
ATOM 1308 O O . GLU A 1 165 ? -10.039 -4.565 7.421 1.00 93.75 165 GLU A O 1
ATOM 1313 N N . VAL A 1 166 ? -9.466 -4.063 5.314 1.00 96.19 166 VAL A N 1
ATOM 1314 C CA . VAL A 1 166 ? -8.019 -3.984 5.595 1.00 96.19 166 VAL A CA 1
ATOM 1315 C C . VAL A 1 166 ? -7.724 -2.890 6.621 1.00 96.19 166 VAL A C 1
ATOM 1317 O O . VAL A 1 166 ? -6.972 -3.116 7.569 1.00 96.19 166 VAL A O 1
ATOM 1320 N N . ALA A 1 167 ? -8.313 -1.705 6.447 1.00 95.62 167 ALA A N 1
ATOM 1321 C CA . ALA A 1 167 ? -8.137 -0.589 7.370 1.00 95.62 167 ALA A CA 1
ATOM 1322 C C . ALA A 1 167 ? -8.681 -0.898 8.774 1.00 95.62 167 ALA A C 1
ATOM 1324 O O . ALA A 1 167 ? -8.014 -0.610 9.765 1.00 95.62 167 ALA A O 1
ATOM 1325 N N . ALA A 1 168 ? -9.863 -1.511 8.854 1.00 94.69 168 ALA A N 1
ATOM 1326 C CA . ALA A 1 168 ? -10.493 -1.926 10.103 1.00 94.69 168 ALA A CA 1
ATOM 1327 C C . ALA A 1 168 ? -9.708 -3.050 10.803 1.00 94.69 168 ALA A C 1
ATOM 1329 O O . ALA A 1 168 ? -9.410 -2.956 11.994 1.00 94.69 168 ALA A O 1
ATOM 1330 N N . ALA A 1 169 ? -9.303 -4.081 10.058 1.00 95.75 169 ALA A N 1
ATOM 1331 C CA . ALA A 1 169 ? -8.521 -5.208 10.560 1.00 95.75 169 ALA A CA 1
ATOM 1332 C C . ALA A 1 169 ? -7.166 -4.780 11.115 1.00 95.75 169 ALA A C 1
ATOM 1334 O O . ALA A 1 169 ? -6.703 -5.363 12.094 1.00 95.75 169 ALA A O 1
ATOM 1335 N N . ALA A 1 170 ? -6.552 -3.749 10.532 1.00 96.38 170 ALA A N 1
ATOM 1336 C CA . ALA A 1 170 ? -5.275 -3.231 10.989 1.00 96.38 170 ALA A CA 1
ATOM 1337 C C . ALA A 1 170 ? -5.334 -2.526 12.351 1.00 96.38 170 ALA A C 1
ATOM 1339 O O . ALA A 1 170 ? -4.317 -2.489 13.047 1.00 96.38 170 ALA A O 1
ATOM 1340 N N . LEU A 1 171 ? -6.485 -1.975 12.745 1.00 94.00 171 LEU A N 1
ATOM 1341 C CA . LEU A 1 171 ? -6.630 -1.353 14.057 1.00 94.00 171 LEU A CA 1
ATOM 1342 C C . LEU A 1 171 ? -6.629 -2.435 15.148 1.00 94.00 171 LEU A C 1
ATOM 1344 O O . LEU A 1 171 ? -7.439 -3.358 15.061 1.00 94.00 171 LEU A O 1
ATOM 1348 N N . PRO A 1 172 ? -5.783 -2.334 16.189 1.00 89.44 172 PRO A N 1
ATOM 1349 C CA . PRO A 1 172 ? -5.773 -3.250 17.332 1.00 89.44 172 PRO A CA 1
ATOM 1350 C C . PRO A 1 172 ? -6.952 -2.989 18.291 1.00 89.44 172 PRO A C 1
ATOM 1352 O O . PRO A 1 172 ? -6.769 -2.890 19.497 1.00 89.44 172 PRO A O 1
ATOM 1355 N N . ILE A 1 173 ? -8.167 -2.854 17.758 1.00 89.06 173 ILE A N 1
ATOM 1356 C CA . ILE A 1 173 ? -9.395 -2.550 18.501 1.00 89.06 173 ILE A CA 1
ATOM 1357 C C . ILE A 1 173 ? -10.426 -3.643 18.214 1.00 89.06 173 ILE A C 1
ATOM 1359 O O . ILE A 1 173 ? -10.576 -4.082 17.073 1.00 89.06 173 ILE A O 1
ATOM 1363 N N . ASP A 1 174 ? -11.159 -4.072 19.237 1.00 88.31 174 ASP A N 1
ATOM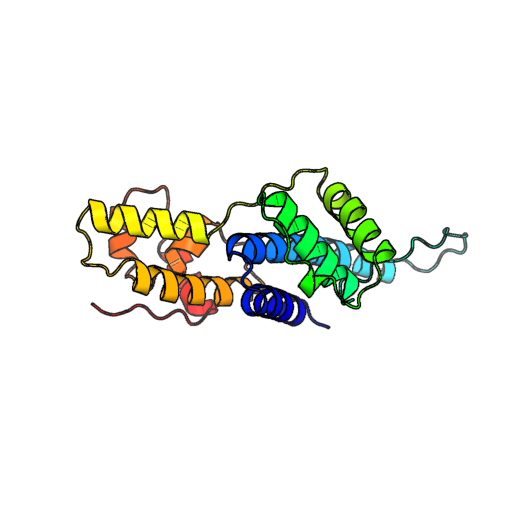 1364 C CA . ASP A 1 174 ? -12.234 -5.061 19.104 1.00 88.31 174 ASP A CA 1
ATOM 1365 C C . ASP A 1 174 ? -13.269 -4.624 18.043 1.00 88.31 174 ASP A C 1
ATOM 1367 O O . ASP A 1 174 ? -13.712 -3.468 18.014 1.00 88.31 174 ASP A O 1
ATOM 1371 N N . CYS A 1 175 ? -13.657 -5.552 17.157 1.00 86.50 175 CYS A N 1
ATOM 1372 C CA . CYS A 1 175 ? -14.585 -5.263 16.062 1.00 86.50 175 CYS A CA 1
ATOM 1373 C C . CYS A 1 175 ? -15.938 -4.726 16.554 1.00 86.50 175 CYS A C 1
ATOM 1375 O O . CYS A 1 175 ? -16.554 -3.913 15.862 1.00 86.50 175 CYS A O 1
ATOM 1377 N N . LYS A 1 176 ? -16.362 -5.071 17.779 1.00 85.12 176 LYS A N 1
ATOM 1378 C CA . LYS A 1 176 ? -17.597 -4.545 18.389 1.00 85.12 176 LYS A CA 1
ATOM 1379 C C . LYS A 1 176 ? -17.618 -3.019 18.524 1.00 85.12 176 LYS A C 1
ATOM 1381 O O . LYS A 1 176 ? -18.687 -2.430 18.661 1.00 85.12 176 LYS A O 1
ATOM 1386 N N . TYR A 1 177 ? -16.451 -2.372 18.577 1.00 86.50 177 TYR A N 1
ATOM 1387 C CA . TYR A 1 177 ? -16.350 -0.913 18.623 1.00 86.50 177 TYR A CA 1
ATOM 1388 C C . TYR A 1 177 ? -16.419 -0.320 17.218 1.00 86.50 177 TYR A C 1
ATOM 1390 O O . TYR A 1 177 ? -17.060 0.707 17.018 1.00 86.50 177 TYR A O 1
ATOM 1398 N N . LEU A 1 178 ? -15.820 -0.997 16.237 1.00 85.31 178 LEU A N 1
ATOM 1399 C CA . LEU A 1 178 ? -15.854 -0.589 14.833 1.00 85.31 178 LEU A CA 1
ATOM 1400 C C . LEU A 1 178 ? -17.269 -0.696 14.253 1.00 85.31 178 LEU A C 1
ATOM 1402 O O . LEU A 1 178 ? -17.708 0.207 13.545 1.00 85.31 178 LEU A O 1
ATOM 1406 N N . SER A 1 179 ? -18.024 -1.735 14.621 1.00 81.06 179 SER A N 1
ATOM 1407 C CA . SER A 1 179 ? -19.414 -1.920 14.186 1.00 81.06 179 SER A CA 1
ATOM 1408 C C . SER A 1 179 ? -20.360 -0.816 14.678 1.00 81.06 179 SER A C 1
ATOM 1410 O O . SER A 1 179 ? -21.411 -0.599 14.081 1.00 81.06 179 SER A O 1
ATOM 1412 N N . LYS A 1 180 ? -19.992 -0.079 15.737 1.00 81.88 180 LYS A N 1
ATOM 1413 C CA . LYS A 1 180 ? -20.771 1.064 16.245 1.00 81.88 180 LYS A CA 1
ATOM 1414 C C . LYS A 1 180 ? -20.629 2.325 15.391 1.00 81.88 180 LYS A C 1
ATOM 1416 O O . LYS A 1 180 ? -21.458 3.217 15.521 1.00 81.88 180 LYS A O 1
ATOM 1421 N N . LEU A 1 181 ? -19.609 2.415 14.535 1.00 77.38 181 LEU A N 1
ATOM 1422 C CA . LEU A 1 181 ? -19.307 3.632 13.775 1.00 77.38 181 LEU A CA 1
ATOM 1423 C C . LEU A 1 181 ? -20.258 3.878 12.588 1.00 77.38 181 LEU A C 1
ATOM 1425 O O . LEU A 1 181 ? -20.173 4.930 11.969 1.00 77.38 181 LEU A O 1
ATOM 1429 N N . MET A 1 182 ? -21.147 2.936 12.243 1.00 61.00 182 MET A N 1
ATOM 1430 C CA . MET A 1 182 ? -22.026 3.006 11.057 1.00 61.00 182 MET A CA 1
ATOM 1431 C C . MET A 1 182 ? -21.287 3.350 9.739 1.00 61.00 182 MET A C 1
ATOM 1433 O O . MET A 1 182 ? -21.886 3.855 8.790 1.00 61.00 182 MET A O 1
ATOM 1437 N N . VAL A 1 183 ? -19.977 3.077 9.652 1.00 63.06 183 VAL A N 1
ATOM 1438 C CA . VAL A 1 183 ? -19.148 3.347 8.464 1.00 63.06 183 VAL A CA 1
ATOM 1439 C C . VAL A 1 183 ? -19.269 2.175 7.490 1.00 63.06 183 VAL A C 1
ATOM 1441 O O . VAL A 1 183 ? -18.402 1.307 7.433 1.00 63.06 183 VAL A O 1
ATOM 1444 N N . GLY A 1 184 ? -20.357 2.158 6.716 1.00 62.72 184 GLY A N 1
ATOM 1445 C CA . GLY A 1 184 ? -20.634 1.118 5.719 1.00 62.72 184 GLY A CA 1
ATOM 1446 C C . GLY A 1 184 ? -20.834 -0.285 6.310 1.00 62.72 184 GLY A C 1
ATOM 1447 O O . GLY A 1 184 ? -20.809 -0.489 7.523 1.00 62.72 184 GLY A O 1
ATOM 1448 N N . GLU A 1 185 ? -21.044 -1.271 5.438 1.00 68.12 185 GLU A N 1
ATOM 1449 C CA . GLU A 1 185 ? -21.129 -2.680 5.833 1.00 68.12 185 GLU A CA 1
ATOM 1450 C C . GLU A 1 185 ? -19.717 -3.228 6.104 1.00 68.12 185 GLU A C 1
ATOM 1452 O O . GLU A 1 185 ? -19.030 -3.711 5.206 1.00 68.12 185 GLU A O 1
ATOM 1457 N N . LEU A 1 186 ? -19.247 -3.106 7.347 1.00 81.69 186 LEU A N 1
ATOM 1458 C CA . LEU A 1 186 ? -18.049 -3.800 7.823 1.00 81.69 186 LEU A CA 1
ATOM 1459 C C . LEU A 1 186 ? -18.435 -5.195 8.327 1.00 81.69 186 LEU A C 1
ATOM 1461 O O . LEU A 1 186 ? -19.165 -5.324 9.310 1.00 81.69 186 LEU A O 1
ATOM 1465 N N . SER A 1 187 ? -17.908 -6.245 7.696 1.00 88.56 187 SER A N 1
ATOM 1466 C CA . SER A 1 187 ? -18.074 -7.617 8.184 1.00 88.56 187 SER A CA 1
ATOM 1467 C C . SER A 1 187 ? -17.053 -7.919 9.280 1.00 88.56 187 SER A C 1
ATOM 1469 O O . SER A 1 187 ? -15.855 -8.033 9.011 1.00 88.56 187 SER A O 1
ATOM 1471 N N . CYS A 1 188 ? -17.516 -8.090 10.524 1.00 89.50 188 CYS A N 1
ATOM 1472 C CA . CYS A 1 188 ? -16.627 -8.506 11.612 1.00 89.50 188 CYS A CA 1
ATOM 1473 C C . CYS A 1 188 ? -15.992 -9.876 11.360 1.00 89.50 188 CYS A C 1
ATOM 1475 O O . CYS A 1 188 ? -14.840 -10.082 11.726 1.00 89.50 188 CYS A O 1
ATOM 1477 N N . GLU A 1 189 ? -16.693 -10.785 10.680 1.00 91.81 189 GLU A N 1
ATOM 1478 C CA . GLU A 1 189 ? -16.137 -12.085 10.300 1.00 91.81 189 GLU A CA 1
ATOM 1479 C C . GLU A 1 189 ? -14.925 -11.927 9.370 1.00 91.81 189 GLU A C 1
ATOM 1481 O O . GLU A 1 189 ? -13.870 -12.517 9.614 1.00 91.81 189 GLU A O 1
ATOM 1486 N N . ASN A 1 190 ? -15.031 -11.069 8.351 1.00 92.56 190 ASN A N 1
ATOM 1487 C CA . ASN A 1 190 ? -13.924 -10.811 7.429 1.00 92.56 190 ASN A CA 1
ATOM 1488 C C . ASN A 1 190 ? -12.766 -10.085 8.116 1.00 92.56 190 ASN A C 1
ATOM 1490 O O . ASN A 1 190 ? -11.606 -10.430 7.890 1.00 92.56 190 ASN A O 1
ATOM 1494 N N . ILE A 1 191 ? -13.062 -9.115 8.984 1.00 94.12 191 ILE A N 1
ATOM 1495 C CA . ILE A 1 191 ? -12.053 -8.394 9.773 1.00 94.12 191 ILE A CA 1
ATOM 1496 C C . ILE A 1 191 ? -11.242 -9.378 10.627 1.00 94.12 191 ILE A C 1
ATOM 1498 O O . ILE A 1 191 ? -10.010 -9.364 10.578 1.00 94.12 191 ILE A O 1
ATOM 1502 N N . GLU A 1 192 ? -11.910 -10.269 11.361 1.00 94.19 192 GLU A N 1
ATOM 1503 C CA . GLU A 1 192 ? -11.241 -11.272 12.196 1.00 94.19 192 GLU A CA 1
ATOM 1504 C C . GLU A 1 192 ? -10.480 -12.312 11.363 1.00 94.19 192 GLU A C 1
ATOM 1506 O O . GLU A 1 192 ? -9.367 -12.709 11.723 1.00 94.19 192 GLU A O 1
ATOM 1511 N N . LYS A 1 193 ? -11.007 -12.698 10.195 1.00 95.31 193 LYS A N 1
ATOM 1512 C CA . LYS A 1 193 ? -10.297 -13.561 9.241 1.00 95.31 193 LYS A CA 1
ATOM 1513 C C . LYS A 1 193 ? -8.986 -12.924 8.772 1.00 95.31 193 LYS A C 1
ATOM 1515 O O . LYS A 1 193 ? -7.943 -13.579 8.820 1.00 95.31 193 LYS A O 1
ATOM 1520 N N . ILE A 1 194 ? -9.012 -11.650 8.367 1.00 96.56 194 ILE A N 1
ATOM 1521 C CA . ILE A 1 194 ? -7.811 -10.911 7.944 1.00 96.56 194 ILE A CA 1
ATOM 1522 C C . ILE A 1 194 ? -6.804 -10.842 9.096 1.00 96.56 194 ILE A C 1
ATOM 1524 O O . ILE A 1 194 ? -5.620 -11.118 8.885 1.00 96.56 194 ILE A O 1
ATOM 1528 N N . ARG A 1 195 ? -7.257 -10.521 10.317 1.00 96.06 195 ARG A N 1
ATOM 1529 C CA . ARG A 1 195 ? -6.395 -10.448 11.509 1.00 96.06 195 ARG A CA 1
ATOM 1530 C C . ARG A 1 195 ? -5.702 -11.770 11.800 1.00 96.06 195 ARG A C 1
ATOM 1532 O O . ARG A 1 195 ? -4.483 -11.785 11.975 1.00 96.06 195 ARG A O 1
ATOM 1539 N N . LYS A 1 196 ? -6.458 -12.870 11.790 1.00 95.12 196 LYS A N 1
ATOM 1540 C CA . LYS A 1 196 ? -5.944 -14.224 12.024 1.00 95.12 196 LYS A CA 1
ATOM 1541 C C . LYS A 1 196 ? -4.900 -14.621 10.985 1.00 95.12 196 LYS A C 1
ATOM 1543 O O . LYS A 1 196 ? -3.823 -15.075 11.356 1.00 95.12 196 LYS A O 1
ATOM 1548 N N . ASN A 1 197 ? -5.182 -14.396 9.702 1.00 95.19 197 ASN A N 1
ATOM 1549 C CA . ASN A 1 197 ? -4.253 -14.720 8.614 1.00 95.19 197 ASN A CA 1
ATOM 1550 C C . ASN A 1 197 ? -2.939 -13.928 8.702 1.00 95.19 197 ASN A C 1
ATOM 1552 O O . ASN A 1 197 ? -1.895 -14.401 8.256 1.00 95.19 197 ASN A O 1
ATOM 1556 N N . ASN A 1 198 ? -2.983 -12.731 9.294 1.00 94.94 198 ASN A N 1
ATOM 1557 C CA . ASN A 1 198 ? -1.868 -11.786 9.307 1.00 94.94 198 ASN A CA 1
ATOM 1558 C C . ASN A 1 198 ? -1.234 -11.574 10.689 1.00 94.94 198 ASN A C 1
ATOM 1560 O O . ASN A 1 198 ? -0.379 -10.696 10.838 1.00 94.94 198 ASN A O 1
ATOM 1564 N N . ASN A 1 199 ? -1.611 -12.384 11.685 1.00 93.31 199 ASN A N 1
ATOM 1565 C CA . ASN A 1 199 ? -1.139 -12.286 13.071 1.00 93.31 199 ASN A CA 1
ATOM 1566 C C . ASN A 1 199 ? -1.254 -10.855 13.631 1.00 93.31 199 ASN A C 1
ATOM 1568 O O . ASN A 1 199 ? -0.303 -10.308 14.204 1.00 93.31 199 ASN A O 1
ATOM 1572 N N . VAL A 1 200 ? -2.405 -10.221 13.408 1.00 91.75 200 VAL A N 1
ATOM 1573 C CA . VAL A 1 200 ? -2.735 -8.922 14.001 1.00 91.75 200 VAL A CA 1
ATOM 1574 C C . VAL A 1 200 ? -3.418 -9.170 15.340 1.00 91.75 200 VAL A C 1
ATOM 1576 O O . VAL A 1 200 ? -4.480 -9.784 15.397 1.00 91.75 200 VAL A O 1
ATOM 1579 N N . THR A 1 201 ? -2.795 -8.705 16.419 1.00 86.69 201 THR A N 1
ATOM 1580 C CA . THR A 1 201 ? -3.323 -8.821 17.781 1.00 86.69 201 THR A CA 1
ATOM 1581 C C . THR A 1 201 ? -4.182 -7.612 18.127 1.00 86.69 201 THR A C 1
ATOM 1583 O O . THR A 1 201 ? -3.827 -6.479 17.797 1.00 86.69 201 THR A O 1
ATOM 1586 N N . VAL A 1 202 ? -5.293 -7.855 18.817 1.00 85.19 202 VAL A N 1
ATOM 1587 C CA . VAL A 1 202 ? -6.131 -6.803 19.400 1.00 85.19 202 VAL A CA 1
ATOM 1588 C C . VAL A 1 202 ? -5.525 -6.393 20.741 1.00 85.19 202 VAL A C 1
ATOM 1590 O O . VAL A 1 202 ? -5.133 -7.260 21.524 1.00 85.19 202 VAL A O 1
ATOM 1593 N N . ASP A 1 203 ? -5.441 -5.091 21.007 1.00 78.06 203 ASP A N 1
ATOM 1594 C CA . ASP A 1 203 ? -5.114 -4.610 22.343 1.00 78.06 203 ASP A CA 1
ATOM 1595 C C . ASP A 1 203 ? -6.383 -4.795 23.192 1.00 78.06 203 ASP A C 1
ATOM 1597 O O . ASP A 1 203 ? -7.402 -4.144 22.952 1.00 78.06 203 ASP A O 1
ATOM 1601 N N . CYS A 1 204 ? -6.361 -5.723 24.152 1.00 53.75 204 CYS A N 1
ATOM 1602 C CA . CYS A 1 204 ? -7.407 -5.797 25.167 1.00 53.75 204 CYS A CA 1
ATOM 1603 C C . CYS A 1 204 ? -7.299 -4.536 26.035 1.00 53.75 204 CYS A C 1
ATOM 1605 O O . CYS A 1 204 ? -6.439 -4.472 26.912 1.00 53.75 204 CYS A O 1
ATOM 1607 N N . GLN A 1 205 ? -8.119 -3.528 25.741 1.00 50.72 205 GLN A N 1
ATOM 1608 C CA . GLN A 1 205 ? -8.424 -2.446 26.675 1.00 50.72 205 GLN A CA 1
ATOM 1609 C C . GLN A 1 205 ? -9.615 -2.844 27.539 1.00 50.72 205 GLN A C 1
ATOM 1611 O O . GLN A 1 205 ? -10.630 -3.306 26.960 1.00 50.72 205 GLN A O 1
#

Secondary structure (DSSP, 8-state):
--HHHHHHHHHHHHHHTT--HHHHHHHHHHHHHHHHHHHHHHHHHHHS--------------TTSHHHHHHHHHHHHHHTT-PPPHHHHTTS-HHHHHHHHHHHHHHTTT------HHHHHHHHHHHHHHTTSS---HHHHHHHHHHHHHHHTT-TTGGGS-HHHHHHHHSSS-HHHHGGG--S---HHHHHHHHHHTTPPP---

pLDDT: mean 87.8, std 13.51, range [38.09, 98.06]

Solvent-accessible surface area (backbone atoms only — not comparable to full-atom values): 11949 Å² total; per-residue (Å²): 133,56,71,59,58,55,47,54,48,49,47,50,54,31,60,78,67,69,50,62,69,62,34,46,52,36,26,45,54,52,47,54,56,51,51,51,57,50,52,57,49,55,54,53,57,73,72,48,79,90,74,94,68,91,72,79,81,70,80,75,79,57,82,80,40,68,52,40,53,47,12,42,47,49,45,20,17,57,62,65,80,40,86,67,62,66,74,74,54,63,94,55,63,66,68,58,26,52,49,36,53,57,47,54,46,59,80,47,75,66,65,64,80,64,89,46,33,69,62,48,30,52,51,52,52,50,51,36,49,75,68,62,76,50,97,70,61,64,67,62,51,48,54,53,19,53,55,34,40,61,44,41,70,59,40,91,63,44,88,79,54,54,52,64,45,50,16,54,31,20,38,45,55,61,56,78,61,59,67,68,64,71,73,68,94,71,54,57,69,60,24,52,50,53,15,64,79,47,75,49,67,64,57,90,125

Mean predicted aligned error: 6.32 Å

Nearest PDB structures (foldseek):
  7egb-assembly1_9  TM=6.742E-01  e=5.818E-04  Homo sapiens
  1jkw-assembly1_A-2  TM=7.105E-01  e=1.728E-03  Homo sapiens
  7kpx-assembly1_B  TM=7.229E-01  e=2.406E-03  Saccharomyces cerevisiae S288C
  8p74-assembly1_I  TM=6.855E-01  e=1.899E-03  Homo sapiens
  8p6v-assembly1_I  TM=6.759E-01  e=2.522E-03  Homo sapiens

Sequence (205 aa):
MNGKTVIKRIIKVCEEYGVKVSVISTATVFFRKIEKNYKDTENMENDMQPDDHGSKAREKLDIFSDEFLVGLIAVACKSNDIVMPSRIRKGYMPEKIAMMESTIPTLFGFKMHIPCPFTRMLGLIICLCEHKIVELNVSSMFEKGAGNIKRILLDDNYMDYSVNEVAAAALPIDCKYLSKLMVGELSCENIEKIRKNNNVTVDCQ